Protein AF-A0A538LEV6-F1 (afdb_monomer)

Sequence (204 aa):
MLSGAQTRSPRIRSVLAAVRTLVARLHTVQPGPRGWLEAFGLALANWIWDAVALVACILAFGGGVPWRGVLVAYGLTQLAASIPITPGGIGVVEASLAALLVAYGMPMSEALAVTLLYRLVSFWGLAPIGWVMWAAIEVAQRSGRRTRPHPWAVHLHGPSPGDPALTHQGPGRVLPPEPCFGCDEEDAVVLRDQRADRAIARSP

Solvent-accessible surface area (backbone atoms only — not comparable to full-atom values): 12306 Å² total; per-residue (Å²): 140,80,98,76,88,86,80,81,57,72,67,60,56,52,52,54,50,52,50,50,52,49,51,56,52,52,68,72,60,72,67,51,75,65,52,50,49,50,54,51,49,51,53,50,50,50,54,50,51,53,52,49,47,45,52,51,33,35,50,73,72,72,48,83,77,46,74,93,34,52,65,56,26,50,52,52,21,53,57,58,41,69,50,86,82,40,86,90,26,62,67,54,35,52,52,43,35,21,51,38,38,33,76,56,71,39,56,66,72,56,23,44,51,29,40,50,51,31,40,46,52,70,46,64,49,43,50,58,54,53,51,52,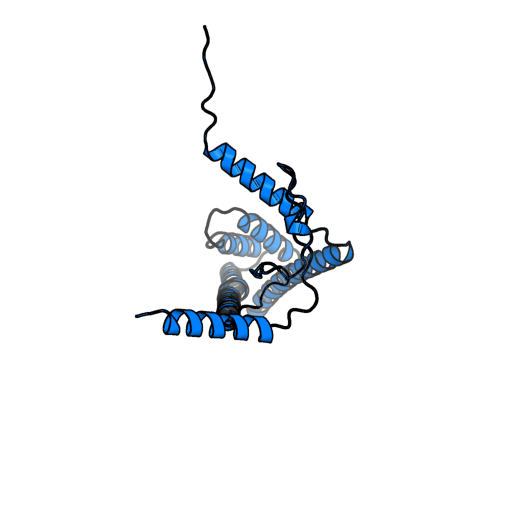52,51,50,50,50,54,50,51,52,64,72,54,66,62,78,72,77,55,100,76,66,85,75,88,72,73,87,59,95,82,57,69,74,82,77,69,79,67,96,85,72,84,72,80,79,77,84,82,83,85,78,56,72,66,60,63,52,54,55,52,51,54,49,52,53,53,53,59,74,66,58,132

Mean predicted aligned error: 16.4 Å

Nearest PDB structures (foldseek):
  8gzu-assembly1_2F  TM=2.207E-01  e=4.976E+00  Tetrahymena thermophila SB210

pLDDT: mean 76.74, std 17.36, range [43.69, 96.62]

Secondary structure (DSSP, 8-state):
---------HHHHHHHHHHHHHHHHHHH----HHHHHHHHHHHHHHHHHHHHHHHHHHHHTTPPP-HHHHHHHHHHHHHHHTSTTSGGGTTHHHHHHHHHHHHTT--HHHHHHHHHHHHIIIIIIHHHHHHHHHHHHHHHHHHT-S----TT----PPPPTT-GGGT---TT--PPPPP-----HHHHHHHHHHHHHHHHTT--

Structure (mmCIF, N/CA/C/O backbone):
data_AF-A0A538LEV6-F1
#
_entry.id   AF-A0A538LEV6-F1
#
loop_
_atom_site.group_PDB
_atom_site.id
_atom_site.type_symbol
_atom_site.label_atom_id
_atom_site.label_alt_id
_atom_site.label_comp_id
_atom_site.label_asym_id
_atom_site.label_entity_id
_atom_site.label_seq_id
_atom_site.pdbx_PDB_ins_code
_atom_site.Cartn_x
_atom_site.Cartn_y
_atom_site.Cartn_z
_atom_site.occupancy
_atom_site.B_iso_or_equiv
_atom_site.auth_seq_id
_atom_site.auth_comp_id
_atom_site.auth_asym_id
_atom_site.auth_atom_id
_atom_site.pdbx_PDB_model_num
ATOM 1 N N . MET A 1 1 ? 50.742 30.512 2.124 1.00 44.34 1 MET A N 1
ATOM 2 C CA . MET A 1 1 ? 49.304 30.839 2.275 1.00 44.34 1 MET A CA 1
ATOM 3 C C . MET A 1 1 ? 48.669 30.709 0.895 1.00 44.34 1 MET A C 1
ATOM 5 O O . MET A 1 1 ? 49.142 31.393 0.011 1.00 44.34 1 MET A O 1
ATOM 9 N N . LEU A 1 2 ? 47.719 29.850 0.541 1.00 43.69 2 LEU A N 1
ATOM 10 C CA . LEU A 1 2 ? 46.932 28.805 1.189 1.00 43.69 2 LEU A CA 1
ATOM 11 C C . LEU A 1 2 ? 46.707 27.750 0.084 1.00 43.69 2 LEU A C 1
ATOM 13 O O . LEU A 1 2 ? 45.912 27.976 -0.822 1.00 43.69 2 LEU A O 1
ATOM 17 N N . SER A 1 3 ? 47.439 26.633 0.115 1.00 49.31 3 SER A N 1
ATOM 18 C CA . SER A 1 3 ? 47.131 25.467 -0.723 1.00 49.31 3 SER A CA 1
ATOM 19 C C . SER A 1 3 ? 46.134 24.624 0.061 1.00 49.31 3 SER A C 1
ATOM 21 O O . SER A 1 3 ? 46.511 23.833 0.923 1.00 49.31 3 SER A O 1
ATOM 23 N N . GLY A 1 4 ? 44.850 24.915 -0.121 1.00 52.53 4 GLY A N 1
ATOM 24 C CA . GLY A 1 4 ? 43.770 24.297 0.631 1.00 52.53 4 GLY A CA 1
ATOM 25 C C . GLY A 1 4 ? 42.589 23.996 -0.278 1.00 52.53 4 GLY A C 1
ATOM 26 O O . GLY A 1 4 ? 42.161 24.854 -1.039 1.00 52.53 4 GLY A O 1
ATOM 27 N N . ALA A 1 5 ? 42.055 22.785 -0.124 1.00 53.25 5 ALA A N 1
ATOM 28 C CA . ALA A 1 5 ? 40.797 22.284 -0.680 1.00 53.25 5 ALA A CA 1
ATOM 29 C C . ALA A 1 5 ? 40.823 21.719 -2.112 1.00 53.25 5 ALA A C 1
ATOM 31 O O . ALA A 1 5 ? 40.187 22.243 -3.024 1.00 53.25 5 ALA A O 1
ATOM 32 N N . GLN A 1 6 ? 41.397 20.521 -2.282 1.00 58.84 6 GLN A N 1
ATOM 33 C CA . GLN A 1 6 ? 40.925 19.637 -3.354 1.00 58.84 6 GLN A CA 1
ATOM 34 C C . GLN A 1 6 ? 40.929 18.151 -2.983 1.00 58.84 6 GLN A C 1
ATOM 36 O O . GLN A 1 6 ? 41.533 17.315 -3.641 1.00 58.84 6 GLN A O 1
ATOM 41 N N . THR A 1 7 ? 40.164 17.796 -1.954 1.00 53.41 7 THR A N 1
ATOM 42 C CA . THR A 1 7 ? 39.748 16.411 -1.689 1.00 53.41 7 THR A CA 1
ATOM 43 C C . THR A 1 7 ? 38.233 16.283 -1.871 1.00 53.41 7 THR A C 1
ATOM 45 O O . THR A 1 7 ? 37.487 15.969 -0.948 1.00 53.41 7 THR A O 1
ATOM 48 N N . ARG A 1 8 ? 37.728 16.537 -3.092 1.00 58.22 8 ARG A N 1
ATOM 49 C CA . ARG A 1 8 ? 36.336 16.184 -3.434 1.00 58.22 8 ARG A CA 1
ATOM 50 C C . ARG A 1 8 ? 36.229 14.660 -3.540 1.00 58.22 8 ARG A C 1
ATOM 52 O O . ARG A 1 8 ? 36.814 14.043 -4.430 1.00 58.22 8 ARG A O 1
ATOM 59 N N . SER A 1 9 ? 35.510 14.064 -2.592 1.00 66.50 9 SER A N 1
ATOM 60 C CA . SER A 1 9 ? 35.445 12.618 -2.373 1.00 66.50 9 SER A CA 1
ATOM 61 C C . SER A 1 9 ? 34.921 11.840 -3.602 1.00 66.50 9 SER A C 1
ATOM 63 O O . SER A 1 9 ? 34.038 12.311 -4.325 1.00 66.50 9 SER A O 1
ATOM 65 N N . PRO A 1 10 ? 35.431 10.620 -3.863 1.00 70.56 10 PRO A N 1
ATOM 66 C CA . PRO A 1 10 ? 35.022 9.786 -5.002 1.00 70.56 10 PRO A CA 1
ATOM 67 C C . PRO A 1 10 ? 33.529 9.409 -4.986 1.00 70.56 10 PRO A C 1
ATOM 69 O O . PRO A 1 10 ? 32.941 9.234 -6.051 1.00 70.56 10 PRO A O 1
ATOM 72 N N . ARG A 1 11 ? 32.893 9.376 -3.805 1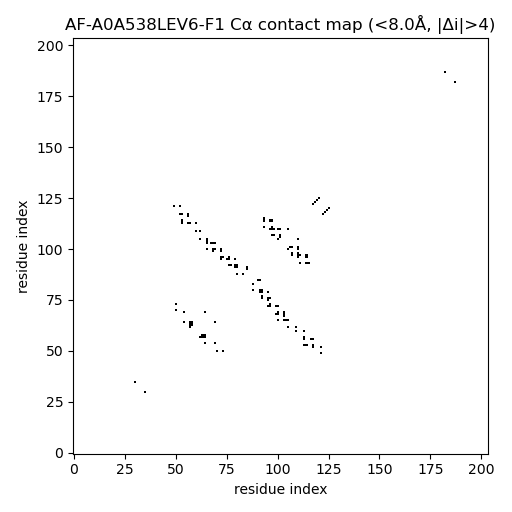.00 71.31 11 ARG A N 1
ATOM 73 C CA . ARG A 1 11 ? 31.458 9.084 -3.636 1.00 71.31 11 ARG A CA 1
ATOM 74 C C . ARG A 1 11 ? 30.547 10.151 -4.251 1.00 71.31 11 ARG A C 1
ATOM 76 O O . ARG A 1 11 ? 29.511 9.823 -4.810 1.00 71.31 11 ARG A O 1
ATOM 83 N N . ILE A 1 12 ? 30.936 11.427 -4.200 1.00 79.19 12 ILE A N 1
ATOM 84 C CA . ILE A 1 12 ? 30.126 12.511 -4.783 1.00 79.19 12 ILE A CA 1
ATOM 85 C C . ILE A 1 12 ? 30.122 12.407 -6.313 1.00 79.19 12 ILE A C 1
ATOM 87 O O . ILE A 1 12 ? 29.099 12.634 -6.953 1.00 79.19 12 ILE A O 1
ATOM 91 N N . ARG A 1 13 ? 31.246 12.000 -6.916 1.00 79.38 13 ARG A N 1
ATOM 92 C CA . ARG A 1 13 ? 31.344 11.812 -8.371 1.00 79.38 13 ARG A CA 1
ATOM 93 C C . ARG A 1 13 ? 30.505 10.634 -8.866 1.00 79.38 13 ARG A C 1
ATOM 95 O O . ARG A 1 13 ? 29.868 10.772 -9.906 1.00 79.38 13 ARG A O 1
ATOM 102 N N . SER A 1 14 ? 30.454 9.521 -8.130 1.00 78.81 14 SER A N 1
ATOM 103 C CA . SER A 1 14 ? 29.611 8.375 -8.502 1.00 78.81 14 SER A CA 1
ATOM 104 C C . SER A 1 14 ? 28.120 8.679 -8.353 1.00 78.81 14 SER A C 1
ATOM 106 O O . SER A 1 14 ? 27.349 8.334 -9.243 1.00 78.81 14 SER A O 1
ATOM 108 N N . VAL A 1 15 ? 27.719 9.391 -7.293 1.00 81.62 15 VAL A N 1
ATOM 109 C CA . VAL A 1 15 ? 26.332 9.853 -7.113 1.00 81.62 15 VAL A CA 1
ATOM 110 C C . VAL A 1 15 ? 25.924 10.800 -8.243 1.00 81.62 15 VAL A C 1
ATOM 112 O O . VAL A 1 15 ? 24.882 10.602 -8.856 1.00 81.62 15 VAL A O 1
ATOM 115 N N . LEU A 1 16 ? 26.762 11.779 -8.597 1.00 84.56 16 LEU A N 1
ATOM 116 C CA . LEU A 1 16 ? 26.477 12.694 -9.709 1.00 84.56 16 LEU A CA 1
ATOM 117 C C . LEU A 1 16 ? 26.433 11.978 -11.066 1.00 84.56 16 LEU A C 1
ATOM 119 O O . LEU A 1 16 ? 25.616 12.331 -11.914 1.00 84.56 16 LEU A O 1
ATOM 123 N N . ALA A 1 17 ? 27.283 10.971 -11.277 1.00 82.38 17 ALA A N 1
ATOM 124 C CA . ALA A 1 17 ? 27.239 10.144 -12.477 1.00 82.38 17 ALA A CA 1
ATOM 125 C C . ALA A 1 17 ? 25.940 9.326 -12.546 1.00 82.38 17 ALA A C 1
ATOM 127 O O . ALA A 1 17 ? 25.292 9.349 -13.585 1.00 82.38 17 ALA A O 1
ATOM 128 N N . ALA A 1 18 ? 25.528 8.692 -11.440 1.00 79.94 18 ALA A N 1
ATOM 129 C CA . ALA A 1 18 ? 24.281 7.930 -11.335 1.00 79.94 18 ALA A CA 1
ATOM 130 C C . ALA A 1 18 ? 23.037 8.807 -11.550 1.00 79.94 18 ALA A C 1
ATOM 132 O O . ALA A 1 18 ? 22.110 8.412 -12.253 1.00 79.94 18 ALA A O 1
ATOM 133 N N . VAL A 1 19 ? 23.037 10.026 -11.003 1.00 85.06 19 VAL A N 1
ATOM 134 C CA . VAL A 1 19 ? 21.971 11.010 -11.231 1.00 85.06 19 VAL A CA 1
ATOM 135 C C . VAL A 1 19 ? 21.914 11.413 -12.705 1.00 85.06 19 VAL A C 1
ATOM 137 O O . VAL A 1 19 ? 20.832 11.460 -13.278 1.00 85.06 19 VAL A O 1
ATOM 140 N N . ARG A 1 20 ? 23.058 11.647 -13.362 1.00 84.38 20 ARG A N 1
ATOM 141 C CA . ARG A 1 20 ? 23.094 11.986 -14.796 1.00 84.38 20 ARG A CA 1
ATOM 142 C C . ARG A 1 20 ? 22.592 10.849 -15.681 1.00 84.38 20 ARG A C 1
ATOM 144 O O . ARG A 1 20 ? 21.848 11.117 -16.618 1.00 84.38 20 ARG A O 1
ATOM 151 N N . THR A 1 21 ? 22.951 9.597 -15.394 1.00 80.25 21 THR A N 1
ATOM 152 C CA . THR A 1 21 ? 22.412 8.442 -16.131 1.00 80.25 21 THR A CA 1
ATOM 153 C C . THR A 1 21 ? 20.929 8.232 -15.868 1.00 80.25 21 THR A C 1
ATOM 155 O O . THR A 1 21 ? 20.209 7.889 -16.801 1.00 80.25 21 THR A O 1
ATOM 158 N N . LEU A 1 22 ? 20.449 8.468 -14.644 1.00 77.69 22 LEU A N 1
ATOM 159 C CA . LEU A 1 22 ? 19.020 8.433 -14.331 1.00 77.69 22 LEU A CA 1
ATOM 160 C C . LEU A 1 22 ? 18.259 9.507 -15.116 1.00 77.69 22 LEU A C 1
ATOM 162 O O . LEU A 1 22 ? 17.277 9.190 -15.774 1.00 77.69 22 LEU A O 1
ATOM 166 N N . VAL A 1 23 ? 18.749 10.748 -15.116 1.00 82.38 23 VAL A N 1
ATOM 167 C CA . VAL A 1 23 ? 18.161 11.867 -15.871 1.00 82.38 23 VAL A CA 1
ATOM 168 C C . VAL A 1 23 ? 18.177 11.587 -17.375 1.00 82.38 23 VAL A C 1
ATOM 170 O O . VAL A 1 23 ? 17.160 11.771 -18.037 1.00 82.38 23 VAL A O 1
ATOM 173 N N . ALA A 1 24 ? 19.284 11.071 -17.917 1.00 76.50 24 ALA A N 1
ATOM 174 C CA . ALA A 1 24 ? 19.369 10.692 -19.327 1.00 76.50 24 ALA A CA 1
ATOM 175 C C . ALA A 1 24 ? 18.356 9.592 -19.692 1.00 76.50 24 ALA A C 1
ATOM 177 O O . ALA A 1 24 ? 17.728 9.665 -20.743 1.00 76.50 24 ALA A O 1
ATOM 178 N N . ARG A 1 25 ? 18.140 8.606 -18.808 1.00 67.12 25 ARG A N 1
ATOM 179 C CA . ARG A 1 25 ? 17.127 7.553 -18.995 1.00 67.12 25 ARG A CA 1
ATOM 180 C C . ARG A 1 25 ? 15.703 8.092 -18.872 1.00 67.12 25 ARG A C 1
ATOM 182 O O . ARG A 1 25 ? 14.857 7.738 -19.685 1.00 67.12 25 ARG A O 1
ATOM 189 N N . LEU A 1 26 ? 15.439 8.985 -17.922 1.00 70.19 26 LEU A N 1
ATOM 190 C CA . LEU A 1 26 ? 14.135 9.640 -17.795 1.00 70.19 26 LEU A CA 1
ATOM 191 C C . LEU A 1 26 ? 13.800 10.468 -19.044 1.00 70.19 26 LEU A C 1
ATOM 193 O O . LEU A 1 26 ? 12.664 10.434 -19.495 1.00 70.19 26 LEU A O 1
ATOM 197 N N . HIS A 1 27 ? 14.787 11.117 -19.670 1.00 69.12 27 HIS A N 1
ATOM 198 C CA . HIS A 1 27 ? 14.587 11.839 -20.931 1.00 69.12 27 HIS A CA 1
ATOM 199 C C . HIS A 1 27 ? 14.278 10.939 -22.138 1.00 69.12 27 HIS A C 1
ATOM 201 O O . HIS A 1 27 ? 13.661 11.416 -23.089 1.00 69.12 27 HIS A O 1
ATOM 207 N N . THR A 1 28 ? 14.672 9.658 -22.117 1.00 68.81 28 THR A N 1
ATOM 208 C CA . THR A 1 28 ? 14.316 8.705 -23.190 1.00 68.81 28 THR A CA 1
ATOM 209 C C . THR A 1 28 ? 12.871 8.223 -23.113 1.00 68.81 28 THR A C 1
ATOM 211 O O . THR A 1 28 ? 12.322 7.763 -24.110 1.00 68.81 28 THR A O 1
ATOM 214 N N . VAL A 1 29 ? 12.233 8.363 -21.951 1.00 65.38 29 VAL A N 1
ATOM 215 C CA . VAL A 1 29 ? 10.830 8.017 -21.758 1.00 65.38 29 VAL A CA 1
ATOM 216 C C . VAL A 1 29 ? 10.038 9.315 -21.856 1.00 65.38 29 VAL A C 1
ATOM 218 O O . VAL A 1 29 ? 9.912 10.053 -20.886 1.00 65.38 29 VAL A O 1
ATOM 221 N N . GLN A 1 30 ? 9.527 9.616 -23.048 1.00 72.12 30 GLN A N 1
ATOM 222 C CA . GLN A 1 30 ? 8.494 10.634 -23.242 1.00 72.12 30 GLN A CA 1
ATOM 223 C C . GLN A 1 30 ? 7.153 9.912 -23.415 1.00 72.12 30 GLN A C 1
ATOM 225 O O . GLN A 1 30 ? 6.759 9.637 -24.551 1.00 72.12 30 GLN A O 1
ATOM 230 N N . PRO A 1 31 ? 6.444 9.541 -22.327 1.00 70.31 31 PRO A N 1
ATOM 231 C CA . PRO A 1 31 ? 5.100 9.019 -22.474 1.00 70.31 31 PRO A CA 1
ATOM 232 C C . PRO A 1 31 ? 4.264 10.128 -23.099 1.00 70.31 31 PRO A C 1
ATOM 234 O O . PRO A 1 31 ? 4.259 11.265 -22.620 1.00 70.31 31 PRO A O 1
ATOM 237 N N . GLY A 1 32 ? 3.544 9.804 -24.169 1.00 87.62 32 GLY A N 1
ATOM 238 C CA . GLY A 1 32 ? 2.508 10.699 -24.658 1.00 87.62 32 GLY A CA 1
ATOM 239 C C . GLY A 1 32 ? 1.480 10.987 -23.551 1.00 87.62 32 GLY A C 1
ATOM 240 O O . GLY A 1 32 ? 1.402 10.249 -22.564 1.00 87.62 32 GLY A O 1
ATOM 241 N N . PRO A 1 33 ? 0.629 12.011 -23.713 1.00 87.38 33 PRO A N 1
ATOM 242 C CA . PRO A 1 33 ? -0.408 12.343 -22.732 1.00 87.38 33 PRO A CA 1
ATOM 243 C C . PRO A 1 33 ? -1.318 11.148 -22.393 1.00 87.38 33 PRO A C 1
ATOM 245 O O . PRO A 1 33 ? -1.754 11.011 -21.255 1.00 87.38 33 PRO A O 1
ATOM 248 N N . ARG A 1 34 ? -1.542 10.237 -23.353 1.00 88.69 34 ARG A N 1
ATOM 249 C CA . ARG A 1 34 ? -2.267 8.975 -23.130 1.00 88.69 34 ARG A CA 1
ATOM 250 C C . ARG A 1 34 ? -1.534 8.027 -22.179 1.00 88.69 34 ARG A C 1
ATOM 252 O O . ARG A 1 34 ? -2.154 7.529 -21.254 1.00 88.69 34 ARG A O 1
ATOM 259 N N . GLY A 1 35 ? -0.222 7.850 -22.347 1.00 88.56 35 GLY A N 1
ATOM 260 C CA . GLY A 1 35 ? 0.579 7.002 -21.459 1.00 88.56 35 GLY A CA 1
ATOM 261 C C . GLY A 1 35 ? 0.628 7.540 -20.027 1.00 88.56 35 GLY A C 1
ATOM 262 O O . GLY A 1 35 ? 0.548 6.772 -19.074 1.00 88.56 35 GLY A O 1
ATOM 263 N N . TRP A 1 36 ? 0.677 8.867 -19.862 1.00 91.50 36 TRP A N 1
ATOM 264 C CA . TRP A 1 36 ? 0.551 9.494 -18.542 1.00 91.50 36 TRP A CA 1
ATOM 265 C C . TRP A 1 36 ? -0.832 9.295 -17.922 1.00 91.50 36 TRP A C 1
ATOM 267 O O . TRP A 1 36 ? -0.921 9.004 -16.731 1.00 91.50 36 TRP A O 1
ATOM 277 N N . LEU A 1 37 ? -1.899 9.423 -18.714 1.00 94.12 37 LEU A N 1
ATOM 278 C CA . LEU A 1 37 ? -3.263 9.210 -18.235 1.00 94.12 37 LEU A CA 1
ATOM 279 C C . LEU A 1 37 ? -3.502 7.751 -17.832 1.00 94.12 37 LEU A C 1
ATOM 281 O O . LEU A 1 37 ? -4.107 7.503 -16.795 1.00 94.12 37 LEU A O 1
ATOM 285 N N . GLU A 1 38 ? -2.997 6.798 -18.614 1.00 93.69 38 GLU A N 1
ATOM 286 C CA . GLU A 1 38 ? -3.049 5.370 -18.294 1.00 93.69 38 GLU A CA 1
ATOM 287 C C . GLU A 1 38 ? -2.287 5.065 -17.003 1.00 93.69 38 GLU A C 1
ATOM 289 O O . GLU A 1 38 ? -2.843 4.450 -16.096 1.00 93.69 38 GLU A O 1
ATOM 294 N N . ALA A 1 39 ? -1.049 5.551 -16.867 1.00 92.25 39 ALA A N 1
ATOM 295 C CA . ALA A 1 39 ? -0.252 5.353 -15.658 1.00 92.25 39 ALA A CA 1
ATOM 296 C C . ALA A 1 39 ? -0.923 5.965 -14.419 1.00 92.25 39 ALA A C 1
ATOM 298 O O . ALA A 1 39 ? -0.988 5.329 -13.367 1.00 92.25 39 ALA A O 1
ATOM 299 N N . PHE A 1 40 ? -1.461 7.179 -14.548 1.00 94.75 40 PHE A N 1
ATOM 300 C CA . PHE A 1 40 ? -2.208 7.833 -13.478 1.00 94.75 40 PHE A CA 1
ATOM 301 C C . PHE A 1 40 ? -3.489 7.068 -13.127 1.00 94.75 40 PHE A C 1
ATOM 303 O O . PHE A 1 40 ? -3.774 6.857 -11.951 1.00 94.75 40 PHE A O 1
ATOM 310 N N . GLY A 1 41 ? -4.237 6.609 -14.133 1.00 96.62 41 GLY A N 1
ATOM 311 C CA . GLY A 1 41 ? -5.452 5.820 -13.950 1.00 96.62 41 GLY A CA 1
ATOM 312 C C . GLY A 1 41 ? -5.180 4.497 -13.238 1.00 96.62 41 GLY A C 1
ATOM 313 O O . GLY A 1 41 ? -5.886 4.159 -12.293 1.00 96.62 41 GLY A O 1
ATOM 314 N N . LEU A 1 42 ? -4.117 3.788 -13.625 1.00 95.19 42 LEU A N 1
ATOM 315 C CA . LEU A 1 42 ? -3.678 2.558 -12.963 1.00 95.19 42 LEU A CA 1
ATOM 316 C C . LEU A 1 42 ? -3.231 2.815 -11.520 1.00 95.19 42 LEU A C 1
ATOM 318 O O . LEU A 1 42 ? -3.599 2.058 -10.623 1.00 95.19 42 LEU A O 1
ATOM 322 N N . ALA A 1 43 ? -2.489 3.897 -11.272 1.00 94.38 43 ALA A N 1
ATOM 323 C CA . ALA A 1 43 ? -2.087 4.278 -9.921 1.00 94.38 43 ALA A CA 1
ATOM 324 C 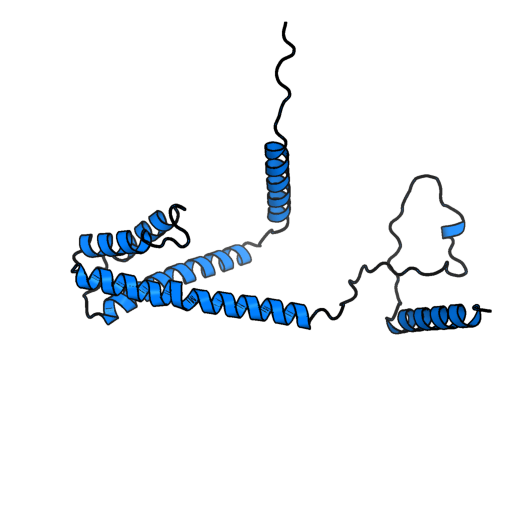C . ALA A 1 43 ? -3.305 4.595 -9.040 1.00 94.38 43 ALA A C 1
ATOM 326 O O . ALA A 1 43 ? -3.399 4.113 -7.912 1.00 94.38 43 ALA A O 1
ATOM 327 N N . LEU A 1 44 ? -4.267 5.357 -9.563 1.00 95.12 44 LEU A N 1
ATOM 328 C CA . LEU A 1 44 ? -5.492 5.692 -8.847 1.00 95.12 44 LEU A CA 1
ATOM 329 C C . LEU A 1 44 ? -6.347 4.448 -8.578 1.00 95.12 44 LEU A C 1
ATOM 331 O O . LEU A 1 44 ? -6.833 4.271 -7.463 1.00 95.12 44 LEU A O 1
ATOM 335 N N . ALA A 1 45 ? -6.492 3.567 -9.569 1.00 95.69 45 ALA A N 1
ATOM 336 C CA . ALA A 1 45 ? -7.212 2.307 -9.424 1.00 95.69 45 ALA A CA 1
ATOM 337 C C . ALA A 1 45 ? -6.590 1.428 -8.332 1.00 95.69 45 ALA A C 1
ATOM 339 O O . ALA A 1 45 ? -7.325 0.889 -7.508 1.00 95.69 45 ALA A O 1
ATOM 340 N N . ASN A 1 46 ? -5.256 1.351 -8.267 1.00 93.62 46 ASN A N 1
ATOM 341 C CA . ASN A 1 46 ? -4.559 0.637 -7.200 1.00 93.62 46 ASN A CA 1
ATOM 342 C C . ASN A 1 46 ? -4.918 1.199 -5.816 1.00 93.62 46 ASN A C 1
ATOM 344 O O . ASN A 1 46 ? -5.312 0.453 -4.927 1.00 93.62 46 ASN A O 1
ATOM 348 N N . TRP A 1 47 ? -4.850 2.523 -5.647 1.00 92.81 47 TRP A N 1
ATOM 349 C CA . TRP A 1 47 ? -5.189 3.174 -4.376 1.00 92.81 47 TRP A 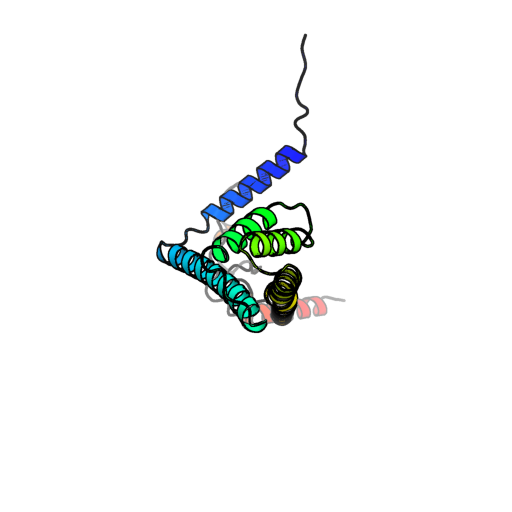CA 1
ATOM 350 C C . TRP A 1 47 ? -6.646 2.956 -3.961 1.00 92.81 47 TRP A C 1
ATOM 352 O O . TRP A 1 47 ? -6.926 2.737 -2.783 1.00 92.81 47 TRP A O 1
ATOM 362 N N . ILE A 1 48 ? -7.574 3.016 -4.918 1.00 94.12 48 ILE A N 1
ATOM 363 C CA . ILE A 1 48 ? -8.993 2.751 -4.665 1.00 94.12 48 ILE A CA 1
ATOM 364 C C . ILE A 1 48 ? -9.189 1.294 -4.253 1.00 94.12 48 ILE A C 1
ATOM 366 O O . ILE A 1 48 ? -9.916 1.032 -3.298 1.00 94.12 48 ILE A O 1
ATOM 370 N N . TRP A 1 49 ? -8.541 0.352 -4.938 1.00 94.56 49 TRP A N 1
ATOM 371 C CA . TRP A 1 49 ? -8.671 -1.070 -4.635 1.00 94.56 49 TRP A CA 1
ATOM 372 C C . TRP A 1 49 ? -8.152 -1.410 -3.234 1.00 94.56 49 TRP A C 1
ATOM 374 O O . TRP A 1 49 ? -8.812 -2.143 -2.501 1.00 94.56 49 TRP A O 1
ATOM 384 N N . ASP A 1 50 ? -7.039 -0.799 -2.820 1.00 93.25 50 ASP A N 1
ATOM 385 C CA . ASP A 1 50 ? -6.521 -0.924 -1.454 1.00 93.25 50 ASP A CA 1
ATOM 386 C C . ASP A 1 50 ? -7.504 -0.365 -0.410 1.00 93.25 50 ASP A C 1
ATOM 388 O O . ASP A 1 50 ? -7.787 -1.014 0.600 1.00 93.25 50 ASP A O 1
ATOM 392 N N . ALA A 1 51 ? -8.097 0.807 -0.664 1.00 93.06 51 ALA A N 1
ATOM 393 C CA . ALA A 1 51 ? -9.102 1.385 0.231 1.00 93.06 51 ALA A CA 1
ATOM 394 C C . ALA A 1 51 ? -10.376 0.522 0.310 1.00 93.06 51 ALA A C 1
ATOM 396 O O . ALA A 1 51 ? -10.943 0.343 1.391 1.00 93.06 51 ALA A O 1
ATOM 397 N N . VAL A 1 52 ? -10.813 -0.052 -0.815 1.00 94.69 52 VAL A N 1
ATOM 398 C CA . VAL A 1 52 ? -11.937 -0.998 -0.870 1.00 94.69 52 VAL A CA 1
ATOM 399 C C . VAL A 1 52 ? -11.621 -2.260 -0.071 1.00 94.69 52 VAL A C 1
ATOM 401 O O . VAL A 1 52 ? -12.480 -2.720 0.678 1.00 94.69 52 VAL A O 1
ATOM 404 N N . ALA A 1 53 ? -10.399 -2.792 -0.162 1.00 94.94 53 ALA A N 1
ATOM 405 C CA . ALA A 1 53 ? -9.974 -3.943 0.628 1.00 94.94 53 ALA A CA 1
ATOM 406 C C . ALA A 1 53 ? -10.036 -3.654 2.137 1.00 94.94 53 ALA A C 1
ATOM 408 O O . ALA A 1 53 ? -10.547 -4.478 2.896 1.00 94.94 53 ALA A O 1
ATOM 409 N N . LEU A 1 54 ? -9.599 -2.467 2.577 1.00 94.50 54 LEU A N 1
ATOM 410 C CA . LEU A 1 54 ? -9.735 -2.042 3.974 1.00 94.50 54 LEU A CA 1
ATOM 411 C C . LEU A 1 54 ? -11.206 -1.987 4.412 1.00 94.50 54 LEU A C 1
ATOM 413 O O . LEU A 1 54 ? -11.560 -2.535 5.455 1.00 94.50 54 LEU A O 1
ATOM 417 N N . VAL A 1 55 ? -12.075 -1.361 3.614 1.00 94.69 55 VAL A N 1
ATOM 418 C CA . VAL A 1 55 ? -13.516 -1.290 3.908 1.00 94.69 55 VAL A CA 1
ATOM 419 C C . VAL A 1 55 ? -14.136 -2.687 3.966 1.00 94.69 55 VAL A C 1
ATOM 421 O O . VAL A 1 55 ? -14.900 -2.973 4.884 1.00 94.69 55 VAL A O 1
ATOM 424 N N . ALA A 1 56 ? -13.774 -3.580 3.045 1.00 95.19 56 ALA A N 1
ATOM 425 C CA . ALA A 1 56 ? -14.228 -4.966 3.057 1.00 95.19 56 ALA A CA 1
ATOM 426 C C . ALA A 1 56 ? -13.778 -5.704 4.330 1.00 95.19 56 ALA A C 1
ATOM 428 O O . ALA A 1 56 ? -14.570 -6.440 4.914 1.00 95.19 56 ALA A O 1
ATOM 429 N N . CYS A 1 57 ? -12.553 -5.460 4.809 1.00 94.88 57 CYS A N 1
ATOM 430 C CA . CYS A 1 57 ? -12.078 -6.003 6.083 1.00 94.88 57 CYS A CA 1
ATOM 431 C C . CYS A 1 57 ? -12.901 -5.477 7.267 1.00 94.88 57 CYS A C 1
ATOM 433 O O . CYS A 1 57 ? -13.274 -6.263 8.129 1.00 94.88 57 CYS A O 1
ATOM 435 N N . ILE A 1 58 ? -13.236 -4.182 7.299 1.00 93.81 58 ILE A N 1
ATOM 436 C CA . ILE A 1 58 ? -14.106 -3.604 8.342 1.00 93.81 58 ILE A CA 1
ATOM 437 C C . ILE A 1 58 ? -15.479 -4.284 8.342 1.00 93.81 58 ILE A C 1
ATOM 439 O O . ILE A 1 58 ? -15.964 -4.709 9.390 1.00 93.81 58 ILE A O 1
ATOM 443 N N . LEU A 1 59 ? -16.080 -4.431 7.159 1.00 93.44 59 LEU A N 1
ATOM 444 C CA . LEU A 1 59 ? -17.380 -5.078 6.997 1.00 93.44 59 LEU A CA 1
ATOM 445 C C . LEU A 1 59 ? -17.349 -6.560 7.399 1.00 93.44 59 LEU A C 1
ATOM 447 O O . LEU A 1 59 ? -18.328 -7.055 7.953 1.00 93.44 59 LEU A O 1
ATOM 451 N N . ALA A 1 60 ? -16.234 -7.261 7.173 1.00 93.12 60 ALA A N 1
ATOM 452 C CA . ALA A 1 60 ? -16.077 -8.667 7.545 1.00 93.12 60 ALA A CA 1
ATOM 453 C C . ALA A 1 60 ? -16.154 -8.905 9.063 1.00 93.12 60 ALA A C 1
ATOM 455 O O . ALA A 1 60 ? -16.619 -9.958 9.492 1.00 93.12 60 ALA A O 1
ATOM 456 N N . PHE A 1 61 ? -15.749 -7.926 9.877 1.00 89.44 61 PHE A N 1
ATOM 457 C CA . PHE A 1 61 ? -15.876 -7.982 11.337 1.00 89.44 61 PHE A CA 1
ATOM 458 C C . PHE A 1 61 ? -17.228 -7.460 11.853 1.00 89.44 61 PHE A C 1
ATOM 460 O O . PHE A 1 61 ? -17.430 -7.377 13.061 1.00 89.44 61 PHE A O 1
ATOM 467 N N . GLY A 1 62 ? -18.170 -7.128 10.961 1.00 72.38 62 GLY A N 1
ATOM 468 C CA . GLY A 1 62 ? -19.518 -6.677 11.325 1.00 72.38 62 GLY A CA 1
ATOM 469 C C . GLY A 1 62 ? -19.585 -5.253 11.887 1.00 72.38 62 GLY A C 1
ATOM 470 O O . GLY A 1 62 ? -20.647 -4.828 12.342 1.00 72.38 62 GLY A O 1
ATOM 471 N N . GLY A 1 63 ? -18.475 -4.511 11.851 1.00 72.19 63 GLY A N 1
ATOM 472 C CA . GLY A 1 63 ? -18.390 -3.142 12.347 1.00 72.19 63 GLY A CA 1
ATOM 473 C C . GLY A 1 63 ? -19.011 -2.125 11.386 1.00 72.19 63 GLY A C 1
ATOM 474 O O . GLY A 1 63 ? -18.936 -2.253 10.161 1.00 72.19 63 GLY A O 1
ATOM 475 N N . GLY A 1 64 ? -19.601 -1.064 11.940 1.00 81.44 64 GLY A N 1
ATOM 476 C CA . GLY A 1 64 ? -20.030 0.092 11.155 1.00 81.44 64 GLY A CA 1
ATOM 477 C C . GLY A 1 64 ? -18.818 0.833 10.589 1.00 81.44 64 GLY A C 1
ATOM 478 O O . GLY A 1 64 ? -17.944 1.257 11.341 1.00 81.44 64 GLY A O 1
ATOM 479 N N . VAL A 1 65 ? -18.756 1.006 9.266 1.00 82.06 65 VAL A N 1
ATOM 480 C CA . VAL A 1 65 ? -17.632 1.702 8.621 1.00 82.06 65 VAL A CA 1
ATOM 481 C C . VAL A 1 65 ? -17.633 3.178 9.042 1.00 82.06 65 VAL A C 1
ATOM 483 O O . VAL A 1 65 ? -18.602 3.890 8.750 1.00 82.06 65 VAL A O 1
ATOM 486 N N . PRO A 1 66 ? -16.556 3.691 9.671 1.00 84.50 66 PRO A N 1
ATOM 487 C CA . PRO A 1 66 ? -16.456 5.103 10.011 1.00 84.50 66 PRO A CA 1
ATOM 488 C C . PRO A 1 66 ? -16.120 5.908 8.748 1.00 84.50 66 PRO A C 1
ATOM 490 O O . PRO A 1 66 ? -14.990 6.347 8.556 1.00 84.50 66 PRO A O 1
ATOM 493 N N . TRP A 1 67 ? -17.098 6.118 7.861 1.00 87.62 67 TRP A N 1
ATOM 494 C CA . TRP A 1 67 ? -16.902 6.746 6.543 1.00 87.62 67 TRP A CA 1
ATOM 495 C C . TRP A 1 67 ? -16.218 8.115 6.593 1.00 87.62 67 TRP A C 1
ATOM 497 O O . TRP A 1 67 ? -15.431 8.447 5.712 1.00 87.62 67 TRP A O 1
ATOM 507 N N . ARG A 1 68 ? -16.475 8.894 7.653 1.00 85.06 68 ARG A N 1
ATOM 508 C CA . ARG A 1 68 ? -15.834 10.200 7.889 1.00 85.06 68 ARG A CA 1
ATOM 509 C C . ARG A 1 68 ? -14.324 10.092 8.117 1.00 85.06 68 ARG A C 1
ATOM 511 O O . ARG A 1 68 ? -13.612 11.063 7.887 1.00 85.06 68 ARG A O 1
ATOM 518 N N . GLY A 1 69 ? -13.862 8.941 8.598 1.00 85.94 69 GLY A N 1
ATOM 519 C CA . GLY A 1 69 ? -12.499 8.728 9.059 1.00 85.94 69 GLY A CA 1
ATOM 520 C C . GLY A 1 69 ? -11.710 7.686 8.286 1.00 85.94 69 GLY A C 1
ATOM 521 O O . GLY A 1 69 ? -10.497 7.792 8.247 1.00 85.94 69 GLY A O 1
ATOM 522 N N . VAL A 1 70 ? -12.348 6.711 7.635 1.00 90.12 70 VAL A N 1
ATOM 523 C CA . VAL A 1 70 ? -11.648 5.555 7.047 1.00 90.12 70 VAL A CA 1
ATOM 524 C C . VAL A 1 70 ? -10.642 5.952 5.962 1.00 90.12 70 VAL A C 1
ATOM 526 O O . VAL A 1 70 ? -9.517 5.463 5.960 1.00 90.12 70 VAL A O 1
ATOM 529 N N . LEU A 1 71 ? -10.999 6.899 5.089 1.00 91.38 71 LEU A N 1
ATOM 530 C CA . LEU A 1 71 ? -10.097 7.390 4.041 1.00 91.38 71 LEU A CA 1
ATOM 531 C C . LEU A 1 71 ? -8.982 8.275 4.605 1.00 91.38 71 LEU A C 1
ATOM 533 O O . LEU A 1 71 ? -7.857 8.229 4.116 1.00 91.38 71 LEU A O 1
ATOM 537 N N . VAL A 1 72 ? -9.281 9.058 5.646 1.00 92.88 72 VAL A N 1
ATOM 538 C CA . VAL A 1 72 ? -8.283 9.890 6.334 1.00 92.88 72 VAL A CA 1
ATOM 539 C C . VAL A 1 72 ? -7.300 9.004 7.093 1.00 92.88 72 VAL A C 1
ATOM 541 O O . VAL A 1 72 ? -6.095 9.207 6.993 1.00 92.88 72 VAL A O 1
ATOM 544 N N . ALA A 1 73 ? -7.810 7.989 7.791 1.00 91.94 73 ALA A N 1
ATOM 545 C CA . ALA A 1 73 ? -7.031 6.980 8.485 1.00 91.94 73 ALA A CA 1
ATOM 546 C C . ALA A 1 73 ? -6.096 6.271 7.504 1.00 91.94 73 ALA A C 1
ATOM 548 O O . ALA A 1 73 ? -4.886 6.286 7.700 1.00 91.94 73 ALA A O 1
ATOM 549 N N . TYR A 1 74 ? -6.642 5.760 6.397 1.00 92.06 74 TYR A N 1
ATOM 550 C CA . TYR A 1 74 ? -5.855 5.151 5.331 1.00 92.06 74 TYR A CA 1
ATOM 551 C C . TYR A 1 74 ? -4.780 6.105 4.792 1.00 92.06 74 TYR A C 1
ATOM 553 O O . TYR A 1 74 ? -3.601 5.764 4.795 1.00 92.06 74 TYR A O 1
ATOM 561 N N . GLY A 1 75 ? -5.146 7.327 4.398 1.00 92.25 75 GLY A N 1
ATOM 562 C CA . GLY A 1 75 ? -4.203 8.302 3.847 1.00 92.25 75 GLY A CA 1
ATOM 563 C C . GLY A 1 75 ? -3.068 8.661 4.811 1.00 92.25 75 GLY A C 1
ATOM 564 O O . GLY A 1 75 ? -1.901 8.629 4.426 1.00 92.25 75 GLY A O 1
ATOM 565 N N . LEU A 1 76 ? -3.386 8.951 6.076 1.00 93.50 76 LEU A N 1
ATOM 566 C CA . LEU A 1 76 ? -2.389 9.267 7.104 1.00 93.50 76 LEU A CA 1
ATOM 567 C C . LEU A 1 76 ? -1.488 8.068 7.417 1.00 93.50 76 LEU A C 1
ATOM 569 O O . LEU A 1 76 ? -0.282 8.237 7.589 1.00 93.50 76 LEU A O 1
ATOM 573 N N . THR A 1 77 ? -2.045 6.860 7.434 1.00 92.19 77 THR A N 1
ATOM 574 C CA . THR A 1 77 ? -1.279 5.620 7.562 1.00 92.19 77 THR A CA 1
ATOM 575 C C . THR A 1 77 ? -0.300 5.446 6.401 1.00 92.19 77 THR A C 1
ATOM 577 O O . THR A 1 77 ? 0.870 5.157 6.646 1.00 92.19 77 THR A O 1
ATOM 580 N N . GLN A 1 78 ? -0.720 5.679 5.152 1.00 91.06 78 GLN A N 1
ATOM 581 C CA . GLN A 1 78 ? 0.173 5.591 3.989 1.00 91.06 78 GLN A CA 1
ATOM 582 C C . GLN A 1 78 ? 1.264 6.676 4.019 1.00 91.06 78 GLN A C 1
ATOM 584 O O . GLN A 1 78 ? 2.415 6.409 3.667 1.00 91.06 78 GLN A O 1
ATOM 589 N N . LEU A 1 79 ? 0.947 7.881 4.505 1.00 91.81 79 LEU A N 1
ATOM 590 C CA . LEU A 1 79 ? 1.947 8.926 4.743 1.00 91.81 79 LEU A CA 1
ATOM 591 C C . LEU A 1 79 ? 2.964 8.499 5.810 1.00 91.81 79 LEU A C 1
ATOM 593 O O . LEU A 1 79 ? 4.165 8.660 5.596 1.00 91.81 79 LEU A O 1
ATOM 597 N N . ALA A 1 80 ? 2.522 7.899 6.917 1.00 87.94 80 ALA A N 1
ATOM 598 C CA . ALA A 1 80 ? 3.420 7.374 7.947 1.00 87.94 80 ALA A CA 1
ATOM 599 C C . ALA A 1 80 ? 4.292 6.228 7.407 1.00 87.94 80 ALA A C 1
ATOM 601 O O . ALA A 1 80 ? 5.488 6.176 7.686 1.00 87.94 80 ALA A O 1
ATOM 602 N N . ALA A 1 81 ? 3.717 5.354 6.577 1.00 86.31 81 ALA A N 1
ATOM 603 C CA . ALA A 1 81 ? 4.425 4.255 5.924 1.00 86.31 81 ALA A CA 1
ATOM 604 C C . ALA A 1 81 ? 5.503 4.716 4.929 1.00 86.31 81 ALA A C 1
ATOM 606 O O . ALA A 1 81 ? 6.442 3.971 4.659 1.00 86.31 81 ALA A O 1
ATOM 607 N N . SER A 1 82 ? 5.397 5.938 4.394 1.00 85.69 82 SER A N 1
ATOM 608 C CA . SER A 1 82 ? 6.401 6.493 3.478 1.00 85.69 82 SER A CA 1
ATOM 609 C C . SER A 1 82 ? 7.737 6.809 4.158 1.00 85.69 82 SER A C 1
ATOM 611 O O . SER A 1 82 ? 8.756 6.967 3.483 1.00 85.69 82 SER A O 1
ATOM 613 N N . ILE A 1 83 ? 7.745 6.884 5.493 1.00 85.94 83 ILE A N 1
ATOM 614 C CA . ILE A 1 83 ? 8.957 7.101 6.272 1.00 85.94 83 ILE A CA 1
ATOM 615 C C . ILE A 1 83 ? 9.672 5.748 6.417 1.00 85.94 83 ILE A C 1
ATOM 617 O O . ILE A 1 83 ? 9.122 4.836 7.039 1.00 85.94 83 ILE A O 1
ATOM 621 N N . PRO A 1 84 ? 10.905 5.588 5.895 1.00 76.06 84 PRO A N 1
ATOM 622 C CA . PRO A 1 84 ? 11.614 4.310 5.885 1.00 76.06 84 PRO A CA 1
ATOM 623 C C . PRO A 1 84 ? 12.243 4.007 7.255 1.00 76.06 84 PRO A C 1
ATOM 625 O O . PRO A 1 84 ? 13.459 3.891 7.385 1.00 76.06 84 PRO A O 1
ATOM 628 N N . ILE A 1 85 ? 11.414 3.916 8.297 1.00 81.06 85 ILE A N 1
ATOM 629 C CA . ILE A 1 85 ? 11.835 3.549 9.656 1.00 81.06 85 ILE A CA 1
ATOM 630 C C . ILE A 1 85 ? 11.972 2.028 9.763 1.00 81.06 85 ILE A C 1
ATOM 632 O O . ILE A 1 85 ? 12.936 1.536 10.346 1.00 81.06 85 ILE A O 1
ATOM 636 N N . THR A 1 86 ? 11.028 1.279 9.183 1.00 81.44 86 THR A N 1
ATOM 637 C CA . THR A 1 86 ? 11.003 -0.187 9.231 1.00 81.44 86 THR A CA 1
ATOM 638 C C . THR A 1 86 ? 10.869 -0.794 7.830 1.00 81.44 86 THR A C 1
ATOM 640 O O . THR A 1 86 ? 10.144 -0.260 6.985 1.00 81.44 86 THR A O 1
ATOM 643 N N . PRO A 1 87 ? 11.559 -1.914 7.538 1.00 73.44 87 PRO A N 1
ATOM 644 C CA . PRO A 1 87 ? 11.389 -2.617 6.272 1.00 73.44 87 PRO A CA 1
ATOM 645 C C . PRO A 1 87 ? 9.933 -3.082 6.130 1.00 73.44 87 PRO A C 1
ATOM 647 O O . PRO A 1 87 ? 9.390 -3.746 7.012 1.00 73.44 87 PRO A O 1
ATOM 650 N N . GLY A 1 88 ? 9.285 -2.689 5.032 1.00 73.00 88 GLY A N 1
ATOM 651 C CA . GLY A 1 88 ? 7.886 -3.029 4.752 1.00 73.00 88 GLY A CA 1
ATOM 652 C C . GLY A 1 88 ? 6.847 -2.314 5.625 1.00 73.00 88 GLY A C 1
ATOM 653 O O . GLY A 1 88 ? 5.684 -2.703 5.596 1.00 73.00 88 GLY A O 1
ATOM 654 N N . GLY A 1 89 ? 7.232 -1.300 6.413 1.00 80.38 89 GLY A N 1
ATOM 655 C CA . GLY A 1 89 ? 6.300 -0.555 7.273 1.00 80.38 89 GLY A CA 1
ATOM 656 C C . GLY A 1 89 ? 5.728 -1.371 8.439 1.00 80.38 89 GLY A C 1
ATOM 657 O O . GLY A 1 89 ? 4.733 -0.966 9.045 1.00 80.38 89 GLY A O 1
ATOM 658 N N . ILE A 1 90 ? 6.347 -2.514 8.759 1.00 84.69 90 ILE A N 1
ATOM 659 C CA . ILE A 1 90 ? 5.946 -3.389 9.865 1.00 84.69 90 ILE A CA 1
ATOM 660 C C . ILE A 1 90 ? 6.045 -2.614 11.185 1.00 84.69 90 ILE A C 1
ATOM 662 O O . ILE A 1 90 ? 7.005 -1.879 11.426 1.00 84.69 90 ILE A O 1
ATOM 666 N N . GLY A 1 91 ? 5.024 -2.743 12.021 1.00 86.75 91 GLY A N 1
ATOM 667 C CA . GLY A 1 91 ? 4.803 -1.969 13.239 1.00 86.75 91 GLY A CA 1
ATOM 668 C C . GLY A 1 91 ? 4.183 -0.593 12.980 1.00 86.75 91 GLY A C 1
ATOM 669 O O . GLY A 1 91 ? 3.235 -0.214 13.665 1.00 86.75 91 GLY A O 1
ATOM 670 N N . VAL A 1 92 ? 4.684 0.157 11.991 1.00 90.44 92 VAL A N 1
ATOM 671 C CA . VAL A 1 92 ? 4.265 1.547 11.734 1.00 90.44 92 VAL A CA 1
ATOM 672 C C . VAL A 1 92 ? 2.854 1.614 11.163 1.00 90.44 92 VAL A C 1
ATOM 674 O O . VAL A 1 92 ? 2.013 2.338 11.705 1.00 90.44 92 VAL A O 1
ATOM 677 N N . VAL A 1 93 ? 2.558 0.878 10.083 1.00 91.62 93 VAL A N 1
ATOM 678 C CA . VAL A 1 93 ? 1.210 0.957 9.496 1.00 91.62 93 VAL A CA 1
ATOM 679 C C . VAL A 1 93 ? 0.179 0.212 10.353 1.00 91.62 93 VAL A C 1
ATOM 681 O O . VAL A 1 93 ? -0.971 0.621 10.377 1.00 91.62 93 VAL A O 1
ATOM 684 N N . GLU A 1 94 ? 0.572 -0.816 11.116 1.00 93.69 94 GLU A N 1
ATOM 685 C CA . GLU A 1 94 ? -0.329 -1.499 12.051 1.00 93.69 94 GLU A CA 1
ATOM 686 C C . GLU A 1 94 ? -0.731 -0.570 13.198 1.00 93.69 94 GLU A C 1
ATOM 688 O O . GLU A 1 94 ? -1.917 -0.397 13.471 1.00 93.69 94 GLU A O 1
ATOM 693 N N . ALA A 1 95 ? 0.251 0.069 13.840 1.00 93.69 95 ALA A N 1
ATOM 694 C CA . ALA A 1 95 ? -0.010 0.978 14.946 1.00 93.69 95 ALA A CA 1
ATOM 695 C C . ALA A 1 95 ? -0.787 2.217 14.487 1.00 93.69 95 ALA A C 1
ATOM 697 O O . ALA A 1 95 ? -1.764 2.592 15.131 1.00 93.69 95 ALA A O 1
ATOM 698 N N . SER A 1 96 ? -0.390 2.841 13.370 1.00 94.56 96 SER A N 1
ATOM 699 C CA . SER A 1 96 ? -1.072 4.045 12.878 1.00 94.56 96 SER A CA 1
ATOM 700 C C . SER A 1 96 ? -2.497 3.757 12.413 1.00 94.56 96 SER A C 1
ATOM 702 O O . SER A 1 96 ? -3.398 4.497 12.797 1.00 94.56 96 SER A O 1
ATOM 704 N N . LEU A 1 97 ? -2.729 2.682 11.650 1.00 94.50 97 LEU A N 1
ATOM 705 C CA . LEU A 1 97 ? -4.070 2.361 11.160 1.00 94.50 97 LEU A CA 1
ATOM 706 C C . LEU A 1 97 ? -5.012 2.008 12.309 1.00 94.50 97 LEU A C 1
ATOM 708 O O . LEU A 1 97 ? -6.104 2.568 12.389 1.00 94.50 97 LEU A O 1
ATOM 712 N N . ALA A 1 98 ? -4.573 1.151 13.236 1.00 95.19 98 ALA A N 1
ATOM 713 C CA . ALA A 1 98 ? -5.374 0.796 14.401 1.00 95.19 98 ALA A CA 1
ATOM 714 C C . ALA A 1 98 ? -5.667 2.026 15.275 1.00 95.19 98 ALA A C 1
ATOM 716 O O . ALA A 1 98 ? -6.820 2.257 15.632 1.00 95.19 98 ALA A O 1
ATOM 717 N N . ALA A 1 99 ? -4.660 2.860 15.562 1.00 95.50 99 ALA A N 1
ATOM 718 C CA . ALA A 1 99 ? -4.842 4.074 16.357 1.00 95.50 99 ALA A CA 1
ATOM 719 C C . ALA A 1 99 ? -5.812 5.066 15.699 1.00 95.50 99 ALA A C 1
ATOM 721 O O . ALA A 1 99 ? -6.659 5.639 16.383 1.00 95.50 99 ALA A O 1
ATOM 722 N N . LEU A 1 100 ? -5.725 5.253 14.379 1.00 94.94 100 LEU A N 1
ATOM 723 C CA . LEU A 1 100 ? -6.617 6.146 13.641 1.00 94.94 100 LEU A CA 1
ATOM 724 C C . LEU A 1 100 ? -8.048 5.601 13.601 1.00 94.94 100 LEU A C 1
ATOM 726 O O . LEU A 1 100 ? -8.983 6.355 13.850 1.00 94.94 100 LEU A O 1
ATOM 730 N N . LEU A 1 101 ? -8.244 4.302 13.363 1.00 93.44 101 LEU A N 1
ATOM 731 C CA . LEU A 1 101 ? -9.576 3.688 13.410 1.00 93.44 101 LEU A CA 1
ATOM 732 C C . LEU A 1 101 ? -10.216 3.817 14.800 1.00 93.44 101 LEU A C 1
ATOM 734 O O . LEU A 1 101 ? -11.397 4.155 14.897 1.00 93.44 101 LEU A O 1
ATOM 738 N N . VAL A 1 102 ? -9.435 3.637 15.870 1.00 94.69 102 VAL A N 1
ATOM 739 C CA . 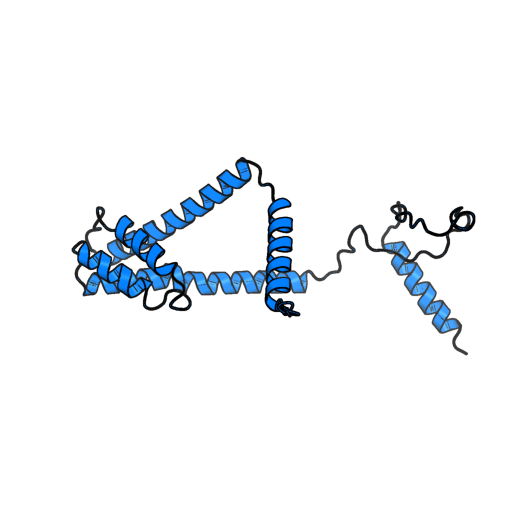VAL A 1 102 ? -9.891 3.875 17.250 1.00 94.69 102 VAL A CA 1
ATOM 740 C C . VAL A 1 102 ? -10.240 5.341 17.481 1.00 94.69 102 VAL A C 1
ATOM 742 O O . VAL A 1 102 ? -11.287 5.637 18.055 1.00 94.69 102 VAL A O 1
ATOM 745 N N . ALA A 1 103 ? -9.421 6.272 16.984 1.00 93.88 103 ALA A N 1
ATOM 746 C CA . ALA A 1 103 ? -9.704 7.704 17.067 1.00 93.88 103 ALA A CA 1
ATOM 747 C C . ALA A 1 103 ? -11.015 8.092 16.355 1.00 93.88 103 ALA A C 1
ATOM 749 O O . ALA A 1 103 ? -11.664 9.062 16.741 1.00 93.88 103 ALA A O 1
ATOM 750 N N . TYR A 1 104 ? -11.435 7.311 15.356 1.00 91.50 104 TYR A N 1
ATOM 751 C CA . TYR A 1 104 ? -12.713 7.462 14.660 1.00 91.50 104 TYR A CA 1
ATOM 752 C C . TYR A 1 104 ? -13.862 6.622 15.245 1.00 91.50 104 TYR A C 1
ATOM 754 O O . TYR A 1 104 ? -14.935 6.558 14.642 1.00 91.50 104 TYR A O 1
ATOM 762 N N . GLY A 1 105 ? -13.675 6.037 16.431 1.00 89.56 105 GLY A N 1
ATOM 763 C CA . GLY A 1 105 ? -14.736 5.407 17.220 1.00 89.56 105 GLY A CA 1
ATOM 764 C C . GLY A 1 105 ? -14.832 3.886 17.105 1.00 89.56 105 GLY A C 1
ATOM 765 O O . GLY A 1 105 ? -15.783 3.312 17.631 1.00 89.56 105 GLY A O 1
ATOM 766 N N . MET A 1 106 ? -13.880 3.220 16.446 1.00 92.19 106 MET A N 1
ATOM 767 C CA . MET A 1 106 ? -13.843 1.756 16.398 1.00 92.19 106 MET A CA 1
ATOM 768 C C . MET A 1 106 ? -13.291 1.174 17.715 1.00 92.19 106 MET A C 1
ATOM 770 O O . MET A 1 106 ? -12.296 1.686 18.236 1.00 92.19 106 MET A O 1
ATOM 774 N N . PRO A 1 107 ? -13.867 0.089 18.263 1.00 93.56 107 PRO A N 1
ATOM 775 C CA . PRO A 1 107 ? -13.284 -0.613 19.404 1.00 93.56 107 PRO A CA 1
ATOM 776 C C . PRO A 1 107 ? -11.857 -1.098 19.108 1.00 93.56 107 PRO A C 1
ATOM 778 O O . PRO A 1 107 ? -11.580 -1.597 18.020 1.00 93.56 107 PRO A O 1
ATOM 781 N N . MET A 1 108 ? -10.947 -1.005 20.084 1.00 93.81 108 MET A N 1
ATOM 782 C CA . MET A 1 108 ? -9.525 -1.356 19.899 1.00 93.81 108 MET A CA 1
ATOM 783 C C . MET A 1 108 ? -9.316 -2.800 19.414 1.00 93.81 108 MET A C 1
ATOM 785 O O . MET A 1 108 ? -8.470 -3.049 18.557 1.00 93.81 108 MET A O 1
ATOM 789 N N . SER A 1 109 ? -10.101 -3.750 19.931 1.00 93.69 109 SER A N 1
ATOM 790 C CA . SER A 1 109 ? -10.054 -5.154 19.507 1.00 93.69 109 SER A CA 1
ATOM 791 C C . SER A 1 109 ? -10.425 -5.328 18.033 1.00 93.69 109 SER A C 1
ATOM 793 O O . SER A 1 109 ? -9.744 -6.056 17.314 1.00 93.69 109 SER A O 1
ATOM 795 N N . GLU A 1 110 ? -11.464 -4.630 17.570 1.00 93.69 110 GLU A N 1
ATOM 796 C CA . GLU A 1 110 ? -11.903 -4.655 16.172 1.00 93.69 110 GLU A CA 1
ATOM 797 C C . GLU A 1 110 ? -10.903 -3.941 15.261 1.00 93.69 110 GLU A C 1
ATOM 799 O O . GLU A 1 110 ? -10.513 -4.488 14.235 1.00 93.69 110 GLU A O 1
ATOM 804 N N . ALA A 1 111 ? -10.417 -2.763 15.660 1.00 94.38 111 ALA A N 1
ATOM 805 C CA . ALA A 1 111 ? -9.459 -1.983 14.879 1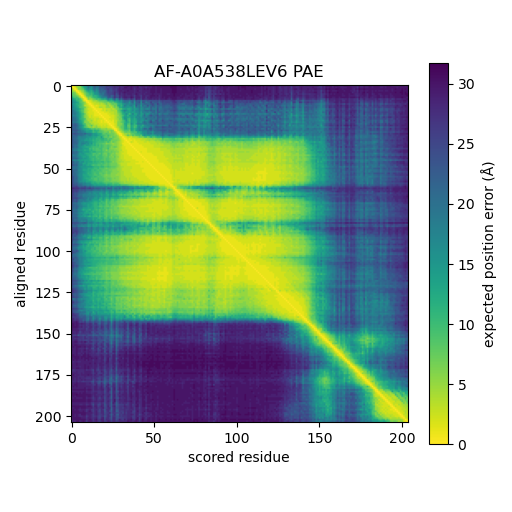.00 94.38 111 ALA A CA 1
ATOM 806 C C . ALA A 1 111 ? -8.158 -2.756 14.619 1.00 94.38 111 ALA A C 1
ATOM 808 O O . ALA A 1 111 ? -7.644 -2.751 13.496 1.00 94.38 111 ALA A O 1
ATOM 809 N N . LEU A 1 112 ? -7.643 -3.460 15.632 1.00 95.31 112 LEU A N 1
ATOM 810 C CA . LEU A 1 112 ? -6.489 -4.344 15.476 1.00 95.31 112 LEU A CA 1
ATOM 811 C C . LEU A 1 112 ? -6.800 -5.527 14.554 1.00 95.31 112 LEU A C 1
ATOM 813 O O . LEU A 1 112 ? -6.012 -5.808 13.652 1.00 95.31 112 LEU A O 1
ATOM 817 N N . ALA A 1 113 ? -7.942 -6.195 14.738 1.00 95.44 113 ALA A N 1
ATOM 818 C CA . ALA A 1 113 ? -8.327 -7.342 13.917 1.00 95.44 113 ALA A CA 1
ATOM 819 C C . ALA A 1 113 ? -8.480 -6.965 12.432 1.00 95.44 113 ALA A C 1
ATOM 821 O O . ALA A 1 113 ? -7.901 -7.621 11.563 1.00 95.44 113 ALA A O 1
ATOM 822 N N . VAL A 1 114 ? -9.167 -5.854 12.147 1.00 95.56 114 VAL A N 1
ATOM 823 C CA . VAL A 1 114 ? -9.296 -5.261 10.808 1.00 95.56 114 VAL A CA 1
ATOM 824 C C . VAL A 1 114 ? -7.928 -4.950 10.218 1.00 95.56 114 VAL A C 1
ATOM 826 O O . VAL A 1 114 ? -7.653 -5.316 9.079 1.00 95.56 114 VAL A O 1
ATOM 829 N N . THR A 1 115 ? -7.060 -4.289 10.984 1.00 95.00 115 THR A N 1
ATOM 830 C CA . THR A 1 115 ? -5.731 -3.877 10.521 1.00 95.00 115 THR A CA 1
ATOM 831 C C . THR A 1 115 ? -4.862 -5.079 10.151 1.00 95.00 115 THR A C 1
ATOM 833 O O . THR A 1 115 ? -4.196 -5.071 9.113 1.00 95.00 115 THR A O 1
ATOM 836 N N . LEU A 1 116 ? -4.885 -6.134 10.968 1.00 95.69 116 LEU A N 1
ATOM 837 C CA . LEU A 1 116 ? -4.135 -7.361 10.705 1.00 95.69 116 LEU A CA 1
ATOM 838 C C . LEU A 1 116 ? -4.703 -8.132 9.512 1.00 95.69 116 LEU A C 1
ATOM 840 O O . LEU A 1 116 ? -3.925 -8.602 8.684 1.00 95.69 116 LEU A O 1
ATOM 844 N N . LEU A 1 117 ? -6.030 -8.221 9.379 1.00 95.88 117 LEU A N 1
ATOM 845 C CA . LEU A 1 117 ? -6.666 -8.849 8.219 1.00 95.88 117 LEU A CA 1
ATOM 846 C C . LEU A 1 117 ? -6.339 -8.091 6.928 1.00 95.88 117 LEU A C 1
ATOM 848 O O . LEU A 1 117 ? -5.931 -8.700 5.941 1.00 95.88 117 LEU A O 1
ATOM 852 N N . TYR A 1 118 ? -6.434 -6.762 6.959 1.00 94.81 118 TYR A N 1
ATOM 853 C CA . TYR A 1 118 ? -6.046 -5.902 5.846 1.00 94.81 118 TYR A CA 1
ATOM 854 C C . TYR A 1 118 ? -4.594 -6.162 5.428 1.00 94.81 118 TYR A C 1
ATOM 856 O O . TYR A 1 118 ? -4.312 -6.372 4.251 1.00 94.81 118 TYR A O 1
ATOM 864 N N . ARG A 1 119 ? -3.662 -6.250 6.386 1.00 94.00 119 ARG A N 1
ATOM 865 C CA . ARG A 1 119 ? -2.259 -6.584 6.094 1.00 94.00 119 ARG A CA 1
ATOM 866 C C . ARG A 1 119 ? -2.081 -7.992 5.554 1.00 94.00 119 ARG A C 1
ATOM 868 O O . ARG A 1 119 ? -1.249 -8.193 4.671 1.00 94.00 119 ARG A O 1
ATOM 875 N N . LEU A 1 120 ? -2.823 -8.961 6.076 1.00 94.81 120 LEU A N 1
ATOM 876 C CA . LEU A 1 120 ? -2.768 -10.336 5.598 1.00 94.81 120 LEU A CA 1
ATOM 877 C C . LEU A 1 120 ? -3.122 -10.408 4.111 1.00 94.81 120 LEU A C 1
ATOM 879 O O . LEU A 1 120 ? -2.432 -11.081 3.354 1.00 94.81 120 LEU A O 1
ATOM 883 N N . VAL A 1 121 ? -4.144 -9.667 3.686 1.00 93.25 121 VAL A N 1
ATOM 884 C CA . VAL A 1 121 ? -4.582 -9.636 2.289 1.00 93.25 121 VAL A CA 1
ATOM 885 C C . VAL A 1 121 ? -3.651 -8.771 1.435 1.00 93.25 121 VAL A C 1
ATOM 887 O O . VAL A 1 121 ? -3.051 -9.278 0.489 1.00 93.25 121 VAL A O 1
ATOM 890 N N . SER A 1 122 ? -3.482 -7.492 1.779 1.00 90.00 122 SER A N 1
ATOM 891 C CA . SER A 1 122 ? -2.808 -6.507 0.920 1.00 90.00 122 SER A CA 1
ATOM 892 C C . SER A 1 122 ? -1.286 -6.615 0.918 1.00 90.00 122 SER A C 1
ATOM 894 O O . SER A 1 122 ? -0.657 -6.312 -0.089 1.00 90.00 122 SER A O 1
ATOM 896 N N . PHE A 1 123 ? -0.670 -7.041 2.023 1.00 89.69 123 PHE A N 1
ATOM 897 C CA . PHE A 1 123 ? 0.787 -7.153 2.114 1.00 89.69 123 PHE A CA 1
ATOM 898 C C . PHE A 1 123 ? 1.239 -8.608 1.998 1.00 89.69 123 PHE A C 1
ATOM 900 O O . PHE A 1 123 ? 1.961 -8.965 1.068 1.00 89.69 123 PHE A O 1
ATOM 907 N N . TRP A 1 124 ? 0.783 -9.466 2.911 1.00 90.75 124 TRP A N 1
ATOM 908 C CA . TRP A 1 124 ? 1.250 -10.852 2.981 1.00 90.75 124 TRP A CA 1
ATOM 909 C C . TRP A 1 124 ? 0.691 -11.735 1.862 1.00 90.75 124 TRP A C 1
ATOM 911 O O . TRP A 1 124 ? 1.364 -12.678 1.462 1.00 90.75 124 TRP A O 1
ATOM 921 N N . GLY A 1 125 ? -0.495 -11.431 1.330 1.00 91.06 125 GLY A N 1
ATOM 922 C CA . GLY A 1 125 ? -1.088 -12.138 0.195 1.00 91.06 125 GLY A CA 1
ATOM 923 C C . GLY A 1 125 ? -0.470 -11.735 -1.144 1.00 91.06 125 GLY A C 1
ATOM 924 O O . GLY A 1 125 ? -0.178 -12.594 -1.974 1.00 91.06 125 GLY A O 1
ATOM 925 N N . LEU A 1 126 ? -0.207 -10.442 -1.351 1.00 89.88 126 LEU A N 1
ATOM 926 C CA . LEU A 1 126 ? 0.372 -9.939 -2.604 1.00 89.88 126 LEU A CA 1
ATOM 927 C C . LEU A 1 126 ? 1.883 -10.186 -2.715 1.00 89.88 126 LEU A C 1
ATOM 929 O O . LEU A 1 126 ? 2.374 -10.427 -3.818 1.00 89.88 126 LEU A O 1
ATOM 933 N N . ALA A 1 127 ? 2.628 -10.168 -1.604 1.00 91.06 127 ALA A N 1
ATOM 934 C CA . ALA A 1 127 ? 4.070 -10.433 -1.602 1.00 91.06 127 ALA A CA 1
ATOM 935 C C . ALA A 1 127 ? 4.472 -11.752 -2.307 1.00 91.06 127 ALA A C 1
ATOM 937 O O . ALA A 1 127 ? 5.300 -11.699 -3.223 1.00 91.06 127 ALA A O 1
ATOM 938 N N . PRO A 1 128 ? 3.894 -12.927 -1.976 1.00 93.88 128 PRO A N 1
ATOM 939 C CA . PRO A 1 128 ? 4.231 -14.178 -2.648 1.00 93.88 128 PRO A CA 1
ATOM 940 C C . PRO A 1 128 ? 3.787 -14.186 -4.111 1.00 93.88 128 PRO A C 1
ATOM 942 O O . PRO A 1 128 ? 4.498 -14.743 -4.941 1.00 93.88 128 PRO A O 1
ATOM 945 N N . ILE A 1 129 ? 2.671 -13.533 -4.461 1.00 94.06 129 ILE A N 1
ATOM 946 C CA . ILE A 1 129 ? 2.237 -13.394 -5.861 1.00 94.06 129 ILE A CA 1
ATOM 947 C C . ILE A 1 129 ? 3.306 -12.645 -6.665 1.00 94.06 129 ILE A C 1
ATOM 949 O O . ILE A 1 129 ? 3.691 -13.089 -7.747 1.00 94.06 129 ILE A O 1
ATOM 953 N N . GLY A 1 130 ? 3.841 -11.552 -6.114 1.00 91.75 130 GLY A N 1
ATOM 954 C CA . GLY A 1 130 ? 4.941 -10.803 -6.717 1.00 91.75 130 GLY A CA 1
ATOM 955 C C . GLY A 1 130 ? 6.201 -11.652 -6.903 1.00 91.75 130 GLY A C 1
ATOM 956 O O . GLY A 1 130 ? 6.799 -11.637 -7.979 1.00 91.75 130 GLY A O 1
ATOM 957 N N . TRP A 1 131 ? 6.581 -12.444 -5.896 1.00 95.00 131 TRP A N 1
ATOM 958 C CA . TRP A 1 131 ? 7.729 -13.353 -5.995 1.00 95.00 131 TRP A CA 1
ATOM 959 C C . TRP A 1 131 ? 7.527 -14.466 -7.020 1.00 95.00 131 TRP A C 1
ATOM 961 O O . TRP A 1 131 ? 8.448 -14.752 -7.781 1.00 95.00 131 TRP A O 1
ATOM 971 N N . VAL A 1 132 ? 6.335 -15.064 -7.082 1.00 95.81 132 VAL A N 1
ATOM 972 C CA . VAL A 1 132 ? 5.990 -16.082 -8.084 1.00 95.81 132 VAL A CA 1
ATOM 973 C C . VAL A 1 132 ? 6.051 -15.485 -9.485 1.00 95.81 132 VAL A C 1
ATOM 975 O O . VAL A 1 132 ? 6.646 -16.089 -10.372 1.00 95.81 132 VAL A O 1
ATOM 978 N N . MET A 1 133 ? 5.503 -14.284 -9.683 1.00 94.75 133 MET A N 1
ATOM 979 C CA . MET A 1 133 ? 5.550 -13.601 -10.975 1.00 94.75 133 MET A CA 1
ATOM 980 C C . MET A 1 133 ? 6.988 -13.277 -11.386 1.00 94.75 133 MET A C 1
ATOM 982 O O . MET A 1 133 ? 7.385 -13.529 -12.522 1.00 94.75 133 MET A O 1
ATOM 986 N N . TRP A 1 134 ? 7.795 -12.768 -10.454 1.00 94.19 134 TRP A N 1
ATOM 987 C CA . TRP A 1 134 ? 9.209 -12.500 -10.692 1.00 94.19 134 TRP A CA 1
ATOM 988 C C . TRP A 1 134 ? 9.979 -13.776 -11.054 1.00 94.19 134 TRP A C 1
ATOM 990 O O . TRP A 1 134 ? 10.694 -13.795 -12.056 1.00 94.19 134 TRP A O 1
ATOM 1000 N N . ALA A 1 135 ? 9.785 -14.859 -10.298 1.00 94.06 135 ALA A N 1
ATOM 1001 C CA . ALA A 1 135 ? 10.399 -16.151 -10.580 1.00 94.06 135 ALA A CA 1
ATOM 1002 C C . ALA A 1 135 ? 9.953 -16.707 -11.941 1.00 94.06 135 ALA A C 1
ATOM 1004 O O . ALA A 1 135 ? 10.783 -17.202 -12.698 1.00 94.06 135 ALA A O 1
ATOM 1005 N N . ALA A 1 136 ? 8.670 -16.581 -12.289 1.00 93.75 136 ALA A N 1
ATOM 1006 C CA . ALA A 1 136 ? 8.142 -17.003 -13.581 1.00 93.75 136 ALA A CA 1
ATOM 1007 C C . ALA A 1 136 ? 8.780 -16.222 -14.739 1.00 93.75 136 ALA A C 1
ATOM 1009 O O . ALA A 1 136 ? 9.186 -16.825 -15.732 1.00 93.75 136 ALA A O 1
ATOM 1010 N N . ILE A 1 137 ? 8.932 -14.900 -14.598 1.00 92.44 137 ILE A N 1
ATOM 1011 C CA . ILE A 1 137 ? 9.607 -14.055 -15.591 1.00 92.44 137 ILE A CA 1
ATOM 1012 C C . ILE A 1 137 ? 11.078 -14.456 -15.726 1.00 92.44 137 ILE A C 1
ATOM 1014 O O . ILE A 1 137 ? 11.559 -14.638 -16.841 1.00 92.44 137 ILE A O 1
ATOM 1018 N N . GLU A 1 138 ? 11.790 -14.640 -14.617 1.00 90.50 138 GLU A N 1
ATOM 1019 C CA . GLU A 1 138 ? 13.201 -15.039 -14.621 1.00 90.50 138 GLU A CA 1
ATOM 1020 C C . GLU A 1 138 ? 13.393 -16.422 -15.269 1.00 90.50 138 GLU A C 1
ATOM 1022 O O . GLU A 1 138 ? 14.283 -16.616 -16.099 1.00 90.50 138 GLU A O 1
ATOM 1027 N N . VAL A 1 139 ? 12.523 -17.387 -14.960 1.00 90.38 139 VAL A N 1
ATOM 1028 C CA . VAL A 1 139 ? 12.534 -18.723 -15.575 1.00 90.38 139 VAL A CA 1
ATOM 1029 C C . VAL A 1 139 ? 12.213 -18.647 -17.070 1.00 90.38 139 VAL A C 1
ATOM 1031 O O . VAL A 1 139 ? 12.886 -19.303 -17.871 1.00 90.38 139 VAL A O 1
ATOM 1034 N N . ALA A 1 140 ? 11.245 -17.820 -17.473 1.00 87.31 140 ALA A N 1
ATOM 1035 C CA . ALA A 1 140 ? 10.910 -17.599 -18.877 1.00 87.31 140 ALA A CA 1
ATOM 1036 C C . ALA A 1 140 ? 12.065 -16.936 -19.644 1.00 87.31 140 ALA A C 1
ATOM 1038 O O . ALA A 1 140 ? 12.367 -17.344 -20.764 1.00 87.31 140 ALA A O 1
ATOM 1039 N N . GLN A 1 141 ? 12.770 -15.975 -19.039 1.00 84.50 141 GLN A N 1
ATOM 1040 C CA . GLN A 1 141 ? 13.946 -15.337 -19.639 1.00 84.50 141 GLN A CA 1
ATOM 1041 C C . GLN A 1 141 ? 15.130 -16.302 -19.759 1.00 84.50 141 GLN A C 1
ATOM 1043 O O . GLN A 1 141 ? 15.809 -16.316 -20.786 1.00 84.50 141 GLN A O 1
ATOM 1048 N N . ARG A 1 142 ? 15.357 -17.158 -18.755 1.00 79.19 142 ARG A N 1
ATOM 1049 C CA . ARG A 1 142 ? 16.384 -18.213 -18.815 1.00 79.19 142 ARG A CA 1
ATOM 1050 C C . ARG A 1 142 ? 16.078 -19.244 -19.897 1.00 79.19 142 ARG A C 1
ATOM 1052 O O . ARG A 1 142 ? 16.976 -19.615 -20.647 1.00 79.19 142 ARG A O 1
ATOM 1059 N N . SER A 1 143 ? 14.815 -19.647 -20.017 1.00 71.31 143 SER A N 1
ATOM 1060 C CA . SER A 1 143 ? 14.345 -20.591 -21.043 1.00 71.31 143 SER A CA 1
ATOM 1061 C C . SER A 1 143 ? 14.334 -19.962 -22.445 1.00 71.31 143 SER A C 1
ATOM 1063 O O . SER A 1 143 ? 14.558 -20.640 -23.443 1.00 71.31 143 SER A O 1
ATOM 1065 N N . GLY A 1 144 ? 14.128 -18.643 -22.516 1.00 60.72 144 GLY A N 1
ATOM 1066 C CA . GLY A 1 144 ? 14.144 -17.817 -23.721 1.00 60.72 144 GLY A CA 1
ATOM 1067 C C . GLY A 1 144 ? 15.525 -17.310 -24.136 1.00 60.72 144 GLY A C 1
ATOM 1068 O O . GLY A 1 144 ? 15.618 -16.606 -25.139 1.00 60.72 144 GLY A O 1
ATOM 1069 N N . ARG A 1 145 ? 16.612 -17.707 -23.452 1.00 52.72 145 ARG A N 1
ATOM 1070 C CA . ARG A 1 145 ? 18.008 -17.439 -23.857 1.00 52.72 145 ARG A CA 1
ATOM 1071 C C . ARG A 1 145 ? 18.435 -18.265 -25.082 1.00 52.72 145 ARG A C 1
ATOM 1073 O O . ARG A 1 145 ? 19.600 -18.618 -25.246 1.00 52.72 145 ARG A O 1
ATOM 1080 N N . ARG A 1 146 ? 17.486 -18.539 -25.976 1.00 51.03 146 ARG A N 1
ATOM 1081 C CA . ARG A 1 146 ? 17.741 -18.745 -27.393 1.00 51.03 146 ARG A CA 1
ATOM 1082 C C . ARG A 1 146 ? 18.237 -17.389 -27.876 1.00 51.03 146 ARG A C 1
ATOM 1084 O O . ARG A 1 146 ? 17.479 -16.424 -27.877 1.00 51.03 146 ARG A O 1
ATOM 1091 N N . THR A 1 147 ? 19.534 -17.293 -28.141 1.00 51.31 147 THR A N 1
ATOM 1092 C CA . THR A 1 147 ? 20.177 -16.135 -28.762 1.00 51.31 147 THR A CA 1
ATOM 1093 C C . THR A 1 147 ? 19.303 -15.665 -29.917 1.00 51.31 147 THR A C 1
ATOM 1095 O O . THR A 1 147 ? 19.351 -16.264 -30.982 1.00 51.31 147 THR A O 1
ATOM 1098 N N . ARG A 1 148 ? 18.458 -14.649 -29.712 1.00 48.09 148 ARG A N 1
ATOM 1099 C CA . ARG A 1 148 ? 17.962 -13.861 -30.834 1.00 48.09 148 ARG A CA 1
ATOM 1100 C C . ARG A 1 148 ? 19.203 -13.113 -31.295 1.00 48.09 148 ARG A C 1
ATOM 1102 O O . ARG A 1 148 ? 19.690 -12.292 -30.508 1.00 48.09 148 ARG A O 1
ATOM 1109 N N . PRO A 1 149 ? 19.793 -13.444 -32.455 1.00 50.06 149 PRO A N 1
ATOM 1110 C CA . PRO A 1 149 ? 20.870 -12.626 -32.967 1.00 50.06 149 PRO A CA 1
ATOM 1111 C C . PRO A 1 149 ? 20.296 -11.223 -33.090 1.00 50.06 149 PRO A C 1
ATOM 1113 O O . PRO A 1 149 ? 19.222 -11.003 -33.654 1.00 50.06 149 PRO A O 1
ATOM 1116 N N . HIS A 1 150 ? 20.932 -10.283 -32.404 1.00 51.44 150 HIS A N 1
ATOM 1117 C CA . HIS A 1 150 ? 20.481 -8.909 -32.458 1.00 51.44 150 HIS A CA 1
ATOM 1118 C C . HIS A 1 150 ? 20.633 -8.452 -33.919 1.00 51.44 150 HIS A C 1
ATOM 1120 O O . HIS A 1 150 ? 21.662 -8.769 -34.513 1.00 51.44 150 HIS A O 1
ATOM 1126 N N . PRO A 1 151 ? 19.692 -7.689 -34.502 1.00 56.56 151 PRO A N 1
ATOM 1127 C CA . PRO A 1 151 ? 19.802 -7.184 -35.879 1.00 56.56 151 PRO A CA 1
ATOM 1128 C C . PRO A 1 151 ? 21.078 -6.380 -36.206 1.00 56.56 151 PRO A C 1
ATOM 1130 O O . PRO A 1 151 ? 21.290 -6.032 -37.358 1.00 56.56 151 PRO A O 1
ATOM 1133 N N . TRP A 1 152 ? 21.921 -6.066 -35.214 1.00 60.28 152 TRP A N 1
ATOM 1134 C CA . TRP A 1 152 ? 23.218 -5.400 -35.380 1.00 60.28 152 TRP A CA 1
ATOM 1135 C C . TRP A 1 152 ? 24.419 -6.297 -35.036 1.00 60.28 152 TRP A C 1
ATOM 1137 O O . TRP A 1 152 ? 25.526 -5.790 -34.867 1.00 60.28 152 TRP A O 1
ATOM 1147 N N . ALA A 1 153 ? 24.232 -7.612 -34.878 1.00 62.19 153 ALA A N 1
ATOM 1148 C CA . ALA A 1 153 ? 25.337 -8.526 -34.614 1.00 62.19 153 ALA A CA 1
ATOM 1149 C C . ALA A 1 153 ? 26.415 -8.378 -35.705 1.00 62.19 153 ALA A C 1
ATOM 1151 O O . ALA A 1 153 ? 26.148 -8.534 -36.893 1.00 62.19 153 ALA A O 1
ATOM 1152 N N . VAL A 1 154 ? 27.639 -8.032 -35.298 1.00 60.03 154 VAL A N 1
ATOM 1153 C CA . VAL A 1 154 ? 28.756 -7.814 -36.224 1.00 60.03 154 VAL A CA 1
ATOM 1154 C C . VAL A 1 154 ? 29.262 -9.173 -36.703 1.00 60.03 154 VAL A C 1
ATOM 1156 O O . VAL A 1 154 ? 29.926 -9.895 -35.955 1.00 60.03 154 VAL A O 1
ATOM 1159 N N . HIS A 1 155 ? 28.944 -9.531 -37.945 1.00 60.19 155 HIS A N 1
ATOM 1160 C CA . HIS A 1 155 ? 29.480 -10.719 -38.601 1.00 60.19 155 HIS A CA 1
ATOM 1161 C C . HIS A 1 155 ? 30.855 -10.400 -39.208 1.00 60.19 155 HIS A C 1
ATOM 1163 O O . HIS A 1 155 ? 31.014 -9.449 -39.970 1.00 60.19 155 HIS A O 1
ATOM 1169 N N . LEU A 1 156 ? 31.874 -11.194 -38.863 1.00 56.38 156 LEU A N 1
ATOM 1170 C CA . LEU A 1 156 ? 33.204 -11.093 -39.472 1.00 56.38 156 LEU A CA 1
ATOM 1171 C C . LEU A 1 156 ? 33.189 -11.775 -40.847 1.00 56.38 156 LEU A C 1
ATOM 1173 O O . LEU A 1 156 ? 33.531 -12.955 -40.963 1.00 56.38 156 LEU A O 1
ATOM 1177 N N . HIS A 1 157 ? 32.806 -11.044 -41.892 1.00 57.00 157 HIS A N 1
ATOM 1178 C CA . HIS A 1 157 ? 33.045 -11.490 -43.261 1.00 57.00 157 HIS A CA 1
ATOM 1179 C C . HIS A 1 157 ? 34.539 -11.372 -43.584 1.00 57.00 157 HIS A C 1
ATOM 1181 O O . HIS A 1 157 ? 35.213 -10.419 -43.191 1.00 57.00 157 HIS A O 1
ATOM 1187 N N . GLY A 1 158 ? 35.078 -12.378 -44.277 1.00 53.41 158 GLY A N 1
ATOM 1188 C CA . GLY A 1 158 ? 36.349 -12.186 -44.975 1.00 53.41 158 GLY A CA 1
ATOM 1189 C C . GLY A 1 158 ? 36.168 -11.117 -46.060 1.00 53.41 158 GLY A C 1
ATOM 1190 O O . GLY A 1 158 ? 35.034 -10.905 -46.488 1.00 53.41 158 GLY A O 1
ATOM 1191 N N . PRO A 1 159 ? 37.241 -10.440 -46.498 1.00 53.25 159 PRO A N 1
ATOM 1192 C CA . PRO A 1 159 ? 37.147 -9.418 -47.539 1.00 53.25 159 PRO A CA 1
ATOM 1193 C C . PRO A 1 159 ? 36.379 -9.956 -48.753 1.00 53.25 159 PRO A C 1
ATOM 1195 O O . PRO A 1 159 ? 36.711 -11.025 -49.273 1.00 53.25 159 PRO A O 1
ATOM 1198 N N . SER A 1 160 ? 35.331 -9.238 -49.164 1.00 54.91 160 SER A N 1
ATOM 1199 C CA . SER A 1 160 ? 34.521 -9.625 -50.317 1.00 54.91 160 SER A CA 1
ATOM 1200 C C . SER A 1 160 ? 35.347 -9.431 -51.595 1.00 54.91 160 SER A C 1
ATOM 1202 O O . SER A 1 160 ? 36.043 -8.413 -51.709 1.00 54.91 160 SER A O 1
ATOM 1204 N N . PRO A 1 161 ? 35.337 -10.371 -52.559 1.00 47.91 161 PRO A N 1
ATOM 1205 C CA . PRO A 1 161 ? 36.106 -10.222 -53.787 1.00 47.91 161 PRO A CA 1
ATOM 1206 C C . PRO A 1 161 ? 35.545 -9.040 -54.589 1.00 47.91 161 PRO A C 1
ATOM 1208 O O . PRO A 1 161 ? 34.488 -9.150 -55.201 1.00 47.91 161 PRO A O 1
ATOM 1211 N N . GLY A 1 162 ? 36.239 -7.901 -54.556 1.00 56.84 162 GLY A N 1
ATOM 1212 C CA . GLY A 1 162 ? 35.839 -6.677 -55.258 1.00 56.84 162 GLY A CA 1
ATOM 1213 C C . GLY A 1 162 ? 35.477 -5.486 -54.368 1.00 56.84 162 GLY A C 1
ATOM 1214 O O . GLY A 1 162 ? 35.024 -4.479 -54.901 1.00 56.84 162 GLY A O 1
ATOM 1215 N N . ASP A 1 163 ? 35.681 -5.565 -53.049 1.00 51.09 163 ASP A N 1
ATOM 1216 C CA . ASP A 1 163 ? 35.363 -4.462 -52.136 1.00 51.09 163 ASP A CA 1
ATOM 1217 C C . ASP A 1 163 ? 36.333 -3.261 -52.311 1.00 51.09 163 ASP A C 1
ATOM 1219 O O . ASP A 1 163 ? 37.533 -3.388 -52.024 1.00 51.09 163 ASP A O 1
ATOM 1223 N N . PRO A 1 164 ? 35.858 -2.080 -52.764 1.00 52.84 164 PRO A N 1
ATOM 1224 C CA . PRO A 1 164 ? 36.690 -0.885 -52.930 1.00 52.84 164 PRO A CA 1
ATOM 1225 C C . PRO A 1 164 ? 37.217 -0.322 -51.597 1.00 52.84 164 PRO A C 1
ATOM 1227 O O . PRO A 1 164 ? 38.071 0.568 -51.603 1.00 52.84 164 PRO A O 1
ATOM 1230 N N . ALA A 1 165 ? 36.766 -0.851 -50.449 1.00 51.72 165 ALA A N 1
ATOM 1231 C CA . ALA A 1 165 ? 37.278 -0.504 -49.124 1.00 51.72 165 ALA A CA 1
ATOM 1232 C C . ALA A 1 165 ? 38.780 -0.800 -48.934 1.00 51.72 165 ALA A C 1
ATOM 1234 O O . ALA A 1 165 ? 39.401 -0.241 -48.027 1.00 51.72 165 ALA A O 1
ATOM 1235 N N . LEU A 1 166 ? 39.391 -1.622 -49.798 1.00 51.50 166 LEU A N 1
ATOM 1236 C CA . LEU A 1 166 ? 40.840 -1.859 -49.790 1.00 51.50 166 LEU A CA 1
ATOM 1237 C C . LEU A 1 166 ? 41.658 -0.679 -50.341 1.00 51.50 166 LEU A C 1
ATOM 1239 O O . LEU A 1 166 ? 42.867 -0.631 -50.117 1.00 51.50 166 LEU A O 1
ATOM 1243 N N . THR A 1 167 ? 41.033 0.278 -51.035 1.00 49.91 167 THR A N 1
ATOM 1244 C CA . THR A 1 167 ? 41.764 1.290 -51.816 1.00 49.91 167 THR A CA 1
ATOM 1245 C C . THR A 1 167 ? 41.739 2.701 -51.224 1.00 49.91 167 THR A C 1
ATOM 1247 O O . THR A 1 167 ? 42.539 3.532 -51.641 1.00 49.91 167 THR A O 1
ATOM 1250 N N . HIS A 1 168 ? 40.896 3.000 -50.228 1.00 51.09 168 HIS A N 1
ATOM 1251 C CA . HIS A 1 168 ? 40.858 4.330 -49.600 1.00 51.09 168 HIS A CA 1
ATOM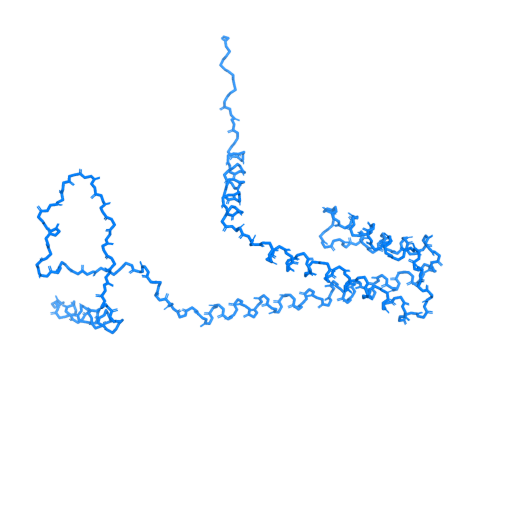 1252 C C . HIS A 1 168 ? 40.561 4.276 -48.092 1.00 51.09 168 HIS A C 1
ATOM 1254 O O . HIS A 1 168 ? 39.485 4.648 -47.631 1.00 51.09 168 HIS A O 1
ATOM 1260 N N . GLN A 1 169 ? 41.557 3.891 -47.291 1.00 53.88 169 GLN A N 1
ATOM 1261 C CA . GLN A 1 169 ? 41.581 4.195 -45.856 1.00 53.88 169 GLN A CA 1
ATOM 1262 C C . GLN A 1 169 ? 42.638 5.268 -45.585 1.00 53.88 169 GLN A C 1
ATOM 1264 O O . GLN A 1 169 ? 43.804 4.987 -45.322 1.00 53.88 169 GLN A O 1
ATOM 1269 N N . GLY A 1 170 ? 42.222 6.532 -45.686 1.00 54.41 170 GLY A N 1
ATOM 1270 C CA . GLY A 1 170 ? 42.992 7.643 -45.132 1.00 54.41 170 GLY A CA 1
ATOM 1271 C C . GLY A 1 170 ? 43.013 7.573 -43.596 1.00 54.41 170 GLY A C 1
ATOM 1272 O O . GLY A 1 170 ? 42.070 7.050 -42.992 1.00 54.41 170 GLY A O 1
ATOM 1273 N N . PRO A 1 171 ? 44.057 8.096 -42.934 1.00 50.03 171 PRO A N 1
ATOM 1274 C CA . PRO A 1 171 ? 44.183 8.016 -41.485 1.00 50.03 171 PRO A CA 1
ATOM 1275 C C . PRO A 1 171 ? 43.047 8.793 -40.799 1.00 50.03 171 PRO A C 1
ATOM 1277 O O . PRO A 1 171 ? 42.964 10.014 -40.903 1.00 50.03 171 PRO A O 1
ATOM 1280 N N . GLY A 1 172 ? 42.174 8.082 -40.077 1.00 57.75 172 GLY A N 1
ATOM 1281 C CA . GLY A 1 172 ? 41.345 8.676 -39.020 1.00 57.75 172 GLY A CA 1
ATOM 1282 C C . GLY A 1 172 ? 39.836 8.814 -39.253 1.00 57.75 172 GLY A C 1
ATOM 1283 O O . GLY A 1 172 ? 39.173 9.382 -38.388 1.00 57.75 172 GLY A O 1
ATOM 1284 N N . ARG A 1 173 ? 39.246 8.291 -40.338 1.00 50.41 173 ARG A N 1
ATOM 1285 C CA . ARG A 1 173 ? 37.774 8.180 -40.447 1.00 50.41 173 ARG A CA 1
ATOM 1286 C C . ARG A 1 173 ? 37.323 6.728 -40.348 1.00 50.41 173 ARG A C 1
ATOM 1288 O O . ARG A 1 173 ? 37.399 5.983 -41.315 1.00 50.41 173 ARG A O 1
ATOM 1295 N N . VAL A 1 174 ? 36.808 6.354 -39.180 1.00 54.53 174 VAL A N 1
ATOM 1296 C CA . VAL A 1 174 ? 36.009 5.135 -39.019 1.00 54.53 174 VAL A CA 1
ATOM 1297 C C . VAL A 1 174 ? 34.620 5.445 -39.575 1.00 54.53 174 VAL A C 1
ATOM 1299 O O . VAL A 1 174 ? 33.822 6.098 -38.903 1.00 54.53 174 VAL A O 1
ATOM 1302 N N . LEU A 1 175 ? 34.343 5.059 -40.824 1.00 53.09 175 LEU A N 1
ATOM 1303 C CA . LEU A 1 175 ? 32.958 4.998 -41.290 1.00 53.09 175 LEU A CA 1
ATOM 1304 C C . LEU A 1 175 ? 32.264 3.818 -40.593 1.00 53.09 175 LEU A C 1
ATOM 1306 O O . LEU A 1 175 ? 32.893 2.770 -40.420 1.00 53.09 175 LEU A O 1
ATOM 1310 N N . PRO A 1 176 ? 30.997 3.964 -40.167 1.00 56.44 176 PRO A N 1
ATOM 1311 C CA . PRO A 1 176 ? 30.221 2.815 -39.726 1.00 56.44 176 PRO A CA 1
ATOM 1312 C C . PRO A 1 176 ? 30.140 1.796 -40.877 1.00 56.44 176 PRO A C 1
ATOM 1314 O O . PRO A 1 176 ? 29.993 2.214 -42.028 1.00 56.44 176 PRO A O 1
ATOM 1317 N N . PRO A 1 177 ? 30.265 0.487 -40.598 1.00 57.62 177 PRO A N 1
ATOM 1318 C CA . PRO A 1 177 ? 30.116 -0.537 -41.628 1.00 57.62 177 PRO A CA 1
ATOM 1319 C C . PRO A 1 177 ? 28.716 -0.442 -42.247 1.00 57.62 177 PRO A C 1
ATOM 1321 O O . PRO A 1 177 ? 27.741 -0.198 -41.530 1.00 57.62 177 PRO A O 1
ATOM 1324 N N . GLU A 1 178 ? 28.612 -0.614 -43.566 1.00 57.53 178 GLU A N 1
ATOM 1325 C CA . GLU A 1 178 ? 27.303 -0.662 -44.218 1.00 57.53 178 GLU A CA 1
ATOM 1326 C C . GLU A 1 178 ? 26.488 -1.856 -43.692 1.00 57.53 178 GLU A C 1
ATOM 1328 O O . GLU A 1 178 ? 27.052 -2.933 -43.462 1.00 57.53 178 GLU A O 1
ATOM 1333 N N . PRO A 1 179 ? 25.169 -1.688 -43.475 1.00 59.47 179 PRO A N 1
ATOM 1334 C CA . PRO A 1 179 ? 24.314 -2.798 -43.090 1.00 59.47 179 PRO A CA 1
ATOM 1335 C C . PRO A 1 179 ? 24.357 -3.882 -44.172 1.00 59.47 179 PRO A C 1
ATOM 1337 O 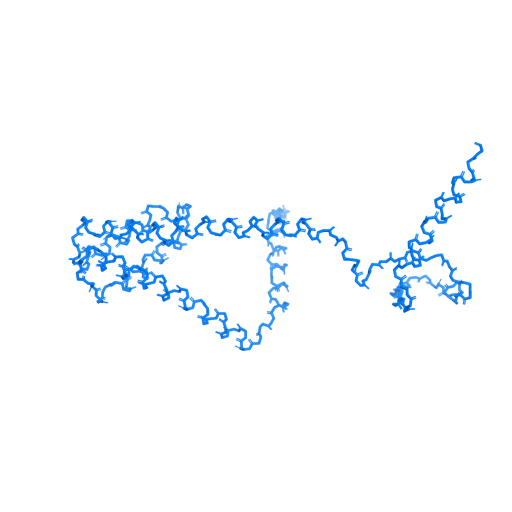O . PRO A 1 179 ? 24.098 -3.615 -45.344 1.00 59.47 179 PRO A O 1
ATOM 1340 N N . CYS A 1 180 ? 24.695 -5.112 -43.783 1.00 60.88 180 CYS A N 1
ATOM 1341 C CA . CYS A 1 180 ? 24.745 -6.244 -44.701 1.00 60.88 180 CYS A CA 1
ATOM 1342 C C . CYS A 1 180 ? 23.315 -6.661 -45.079 1.00 60.88 180 CYS A C 1
ATOM 1344 O O . CYS A 1 180 ? 22.565 -7.149 -44.234 1.00 60.88 180 CYS A O 1
ATOM 1346 N N . PHE A 1 181 ? 22.932 -6.478 -46.341 1.00 52.88 181 PHE A N 1
ATOM 1347 C CA . PHE A 1 181 ? 21.661 -6.966 -46.877 1.00 52.88 181 PHE A CA 1
ATOM 1348 C C . PHE A 1 181 ? 21.873 -8.350 -47.514 1.00 52.88 181 PHE A C 1
ATOM 1350 O O . PHE A 1 181 ? 22.716 -8.484 -48.396 1.00 52.88 181 PHE A O 1
ATOM 1357 N N . GLY A 1 182 ? 21.121 -9.370 -47.078 1.00 54.88 182 GLY A N 1
ATOM 1358 C CA . GLY A 1 182 ? 21.127 -10.709 -47.697 1.00 54.88 182 GLY A CA 1
ATOM 1359 C C . GLY A 1 182 ? 21.946 -11.799 -46.991 1.00 54.88 182 GLY A C 1
ATOM 1360 O O . GLY A 1 182 ? 22.288 -12.787 -47.626 1.00 54.88 182 GLY A O 1
ATOM 1361 N N . CYS A 1 183 ? 22.283 -11.644 -45.707 1.00 56.03 183 CYS A N 1
ATOM 1362 C CA . CYS A 1 183 ? 22.797 -12.759 -44.902 1.00 56.03 183 CYS A CA 1
ATOM 1363 C C . CYS A 1 183 ? 21.623 -13.540 -44.301 1.00 56.03 183 CYS A C 1
ATOM 1365 O O . CYS A 1 183 ? 21.165 -13.204 -43.208 1.00 56.03 183 CYS A O 1
ATOM 1367 N N . ASP A 1 184 ? 21.143 -14.567 -44.997 1.00 56.47 184 ASP A N 1
ATOM 1368 C CA . ASP A 1 184 ? 20.286 -15.567 -44.365 1.00 56.47 184 ASP A CA 1
ATOM 1369 C C . ASP A 1 184 ? 21.153 -16.382 -43.384 1.00 56.47 184 ASP A C 1
ATOM 1371 O O . ASP A 1 184 ? 22.280 -16.772 -43.695 1.00 56.47 184 ASP A O 1
ATOM 1375 N N . GLU A 1 185 ? 20.678 -16.579 -42.147 1.00 53.03 185 GLU A N 1
ATOM 1376 C CA . GLU A 1 185 ? 21.450 -17.168 -41.032 1.00 53.03 185 GLU A CA 1
ATOM 1377 C C . GLU A 1 185 ? 22.093 -18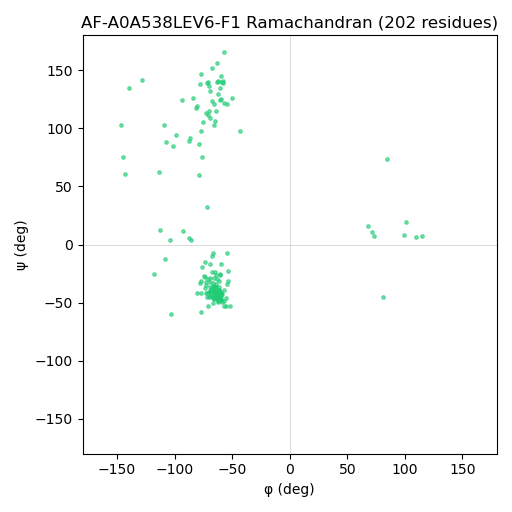.530 -41.361 1.00 53.03 185 GLU A C 1
ATOM 1379 O O . GLU A 1 185 ? 23.084 -18.917 -40.733 1.00 53.03 185 GLU A O 1
ATOM 1384 N N . GLU A 1 186 ? 21.556 -19.240 -42.354 1.00 51.59 186 GLU A N 1
ATOM 1385 C CA . GLU A 1 186 ? 22.045 -20.532 -42.836 1.00 51.59 186 GLU A CA 1
ATOM 1386 C C . GLU A 1 186 ? 23.472 -20.436 -43.406 1.00 51.59 186 GLU A C 1
ATOM 1388 O O . GLU A 1 186 ? 24.324 -21.263 -43.068 1.00 51.59 186 GLU A O 1
ATOM 1393 N N . ASP A 1 187 ? 23.797 -19.375 -44.151 1.00 50.09 187 ASP A N 1
ATOM 1394 C CA . ASP A 1 187 ? 25.111 -19.212 -44.790 1.00 50.09 187 ASP A CA 1
ATOM 1395 C C . ASP A 1 187 ? 26.238 -18.969 -43.768 1.00 50.09 187 ASP A C 1
ATOM 1397 O O . ASP A 1 187 ? 27.379 -19.420 -43.934 1.00 50.09 187 ASP A O 1
ATOM 1401 N N . ALA A 1 188 ? 25.923 -18.297 -42.656 1.00 54.22 188 ALA A N 1
ATOM 1402 C CA . ALA A 1 188 ? 26.878 -18.016 -41.585 1.00 54.22 188 ALA A CA 1
ATOM 1403 C C . ALA A 1 188 ? 27.237 -19.268 -40.764 1.00 54.22 188 ALA A C 1
ATOM 1405 O O . ALA A 1 188 ? 28.370 -19.388 -40.283 1.00 54.22 188 ALA A O 1
ATOM 1406 N N . VAL A 1 189 ? 26.295 -20.207 -40.608 1.00 52.53 189 VAL A N 1
ATOM 1407 C CA . VAL A 1 189 ? 26.534 -21.497 -39.939 1.00 52.53 189 VAL A CA 1
ATOM 1408 C C . VAL A 1 189 ? 27.397 -22.398 -40.825 1.00 52.53 189 VAL A C 1
ATOM 1410 O O . VAL A 1 189 ? 28.400 -22.930 -40.345 1.00 52.53 189 VAL A O 1
ATOM 1413 N N . VAL A 1 190 ? 27.088 -22.479 -42.124 1.00 52.59 190 VAL A N 1
ATOM 1414 C CA . VAL A 1 190 ? 27.837 -23.281 -43.109 1.00 52.59 190 VAL A CA 1
ATOM 1415 C C . VAL A 1 190 ? 29.304 -22.841 -43.205 1.00 52.59 190 VAL A C 1
ATOM 1417 O O . VAL A 1 190 ? 30.212 -23.673 -43.208 1.00 52.59 190 VAL A O 1
ATOM 1420 N N . LEU A 1 191 ? 29.578 -21.532 -43.202 1.00 55.72 191 LEU A N 1
ATOM 1421 C CA . LEU A 1 191 ? 30.950 -21.003 -43.225 1.00 55.72 191 LEU A CA 1
ATOM 1422 C C . LEU A 1 191 ? 31.753 -21.322 -41.954 1.00 55.72 191 LEU A C 1
ATOM 1424 O O . LEU A 1 191 ? 32.985 -21.418 -42.005 1.00 55.72 191 LEU A O 1
ATOM 1428 N N . ARG A 1 192 ? 31.078 -21.464 -40.808 1.00 56.72 192 ARG A N 1
ATOM 1429 C CA . ARG A 1 192 ? 31.716 -21.811 -39.532 1.00 56.72 192 ARG A CA 1
ATOM 1430 C C . ARG A 1 192 ? 32.154 -23.273 -39.523 1.00 56.72 192 ARG A C 1
ATOM 1432 O O . ARG A 1 192 ? 33.279 -23.549 -39.109 1.00 56.72 192 ARG A O 1
ATOM 1439 N N . ASP A 1 193 ? 31.304 -24.153 -40.045 1.00 55.34 193 ASP A N 1
ATOM 1440 C CA . ASP A 1 193 ? 31.562 -25.591 -40.159 1.00 55.34 193 ASP A CA 1
ATOM 1441 C C . ASP A 1 193 ? 32.706 -25.866 -41.148 1.00 55.34 193 ASP A C 1
ATOM 1443 O O . ASP A 1 193 ? 33.713 -26.479 -40.805 1.00 55.34 193 ASP A O 1
ATOM 1447 N N . GLN A 1 194 ? 32.677 -25.223 -42.321 1.00 58.47 194 GLN A N 1
ATOM 1448 C CA . GLN A 1 194 ? 33.753 -25.340 -43.313 1.00 58.47 194 GLN A CA 1
ATOM 1449 C C . GLN A 1 194 ? 35.119 -24.840 -42.810 1.00 58.47 194 GLN A C 1
ATOM 1451 O O . GLN A 1 194 ? 36.165 -25.327 -43.248 1.00 58.47 194 GLN A O 1
ATOM 1456 N N . ARG A 1 195 ? 35.153 -23.841 -41.916 1.00 57.47 195 ARG A N 1
ATOM 1457 C CA . ARG A 1 195 ? 36.407 -23.392 -41.284 1.00 57.47 195 ARG A CA 1
ATOM 1458 C C . ARG A 1 195 ? 36.904 -24.380 -40.234 1.00 57.47 195 ARG A C 1
ATOM 1460 O O . ARG A 1 195 ? 38.118 -24.561 -40.150 1.00 57.47 195 ARG A O 1
ATOM 1467 N N . ALA A 1 196 ? 36.007 -24.996 -39.465 1.00 59.25 196 ALA A N 1
ATOM 1468 C CA . ALA A 1 196 ? 36.362 -26.049 -38.518 1.00 59.25 196 ALA A CA 1
ATOM 1469 C C . ALA A 1 196 ? 36.951 -27.260 -39.259 1.00 59.25 196 ALA A C 1
ATOM 1471 O O . ALA A 1 196 ? 38.057 -27.691 -38.935 1.00 59.25 196 ALA A O 1
ATOM 1472 N N . ASP A 1 197 ? 36.310 -27.692 -40.344 1.00 56.88 197 ASP A N 1
ATOM 1473 C CA . ASP A 1 197 ? 36.784 -28.794 -41.186 1.00 56.88 197 ASP A CA 1
ATOM 1474 C C . ASP A 1 197 ? 38.140 -28.497 -41.838 1.00 56.88 197 ASP A C 1
ATOM 1476 O O . ASP A 1 197 ? 39.039 -29.339 -41.857 1.00 56.88 197 ASP A O 1
ATOM 1480 N N . ARG A 1 198 ? 38.350 -27.266 -42.325 1.00 58.16 198 ARG A N 1
ATOM 1481 C CA . ARG A 1 198 ? 39.646 -26.843 -42.886 1.00 58.16 198 ARG A CA 1
ATOM 1482 C C . ARG A 1 198 ? 40.747 -26.706 -41.836 1.00 58.16 198 ARG A C 1
ATOM 1484 O O . ARG A 1 198 ? 41.914 -26.850 -42.192 1.00 58.16 198 ARG A O 1
ATOM 1491 N N . ALA A 1 199 ? 40.410 -26.390 -40.587 1.00 57.97 199 ALA A N 1
ATOM 1492 C CA . ALA A 1 199 ? 41.373 -26.373 -39.490 1.00 57.97 199 ALA A CA 1
ATOM 1493 C C . ALA A 1 199 ? 41.783 -27.801 -39.109 1.00 57.97 199 ALA A C 1
ATOM 1495 O O . ALA A 1 199 ? 42.973 -28.062 -38.962 1.00 57.97 199 ALA A O 1
ATOM 1496 N N . ILE A 1 200 ? 40.825 -28.733 -39.060 1.00 58.28 200 ILE A N 1
ATOM 1497 C CA . ILE A 1 200 ? 41.079 -30.159 -38.822 1.00 58.28 200 ILE A CA 1
ATOM 1498 C C . ILE A 1 200 ? 41.956 -30.739 -39.940 1.00 58.28 200 ILE A C 1
ATOM 1500 O O . ILE A 1 200 ? 42.979 -31.353 -39.649 1.00 58.28 200 ILE A O 1
ATOM 1504 N N . ALA A 1 201 ? 41.644 -30.451 -41.208 1.00 56.34 201 ALA A N 1
ATOM 1505 C CA . ALA A 1 201 ? 42.402 -30.923 -42.372 1.00 56.34 201 ALA A CA 1
ATOM 1506 C C . ALA A 1 201 ? 43.823 -30.331 -42.512 1.00 56.34 201 ALA A C 1
ATOM 1508 O O . ALA A 1 201 ? 44.591 -30.781 -43.359 1.00 56.34 201 ALA A O 1
ATOM 1509 N N . ARG A 1 202 ? 44.180 -29.308 -41.722 1.00 56.12 202 ARG A N 1
ATOM 1510 C CA . ARG A 1 202 ? 45.525 -28.698 -41.691 1.00 56.12 202 ARG A CA 1
ATOM 1511 C C . ARG A 1 202 ? 46.353 -29.115 -40.473 1.00 56.12 202 ARG A C 1
ATOM 1513 O O . ARG A 1 202 ? 47.464 -28.612 -40.309 1.00 56.12 202 ARG A O 1
ATOM 1520 N N . SER A 1 203 ? 45.829 -30.010 -39.640 1.00 50.19 203 SER A N 1
ATOM 1521 C CA . SER A 1 203 ? 46.574 -30.640 -38.546 1.00 50.19 203 SER A CA 1
ATOM 1522 C C . SER A 1 203 ? 47.422 -31.779 -39.138 1.00 50.19 203 SER A C 1
ATOM 1524 O O . SER A 1 203 ? 46.826 -32.662 -39.755 1.00 50.19 203 SER A O 1
ATOM 1526 N N . PRO A 1 204 ? 48.763 -31.748 -39.037 1.00 54.84 204 PRO A N 1
ATOM 1527 C CA . PRO A 1 204 ? 49.630 -32.826 -39.519 1.00 54.84 204 PRO A CA 1
ATOM 1528 C C . PRO A 1 204 ? 49.487 -34.119 -38.707 1.00 54.84 204 PRO A C 1
ATOM 1530 O O . PRO A 1 204 ? 49.152 -34.031 -37.501 1.00 54.84 204 PRO A O 1
#

Foldseek 3Di:
DDPDDDCPDPVVVVVVVVVVVVVVVVVVDDDDPVSVVVVVVVVVVVVVVLLVLLVVLLVVVVHDDLVVQSVVLVVVLVVQQVPPPDVVCPPSSLVSSLVSVVVSPDDSVSSNSSSVSSCCVPPVVVVVVVVVVVVVVVVVVVVVPPPPPDQPNDDDDDDDVPDCVVPDDDPDDDDDDDRDDDDDVVVSVVVVVVVVVVVVVPDD

Radius of gyration: 31.15 Å; Cα contacts (8 Å, |Δi|>4): 76; chains: 1; bounding box: 70×64×75 Å